Protein AF-A0A1D2AB67-F1 (afdb_monomer_lite)

Organism: Auxenochlorella protothecoides (NCBI:txid3075)

Secondary structure (DSSP, 8-state):
-PPPHHHHHHHHHHHHHH-TT-HHHHHHHHHHGGGGG------S-----HHHHHHHHHHHHHTTS-S-SSPPPHHHHHHHHHHHHHHHTT-TT-HHHHHHHHHHHHHHHHHHHHSTT-HHHHHHHHHHHHHHHHHHHHHHHH-TT-HHHHHHHHHHHHHHHHHHHTTTTSS-S-HHHHHHHHHHHHHHHHTTTTT-GGGHHHHHHHHHHHHHTT-

Foldseek 3Di:
DDDDLVVLLVVLLVVCVVPVLPLVSLVVNLVSQLVVPPDDDDPPDDDPDPVVVVVVVVVVVVCVPDPLPRAGDPVVLVVLVVSLLVSCVVPVQRCSSLVSVVVSLSSLVSQCVVPVVDPVSLVSNLVVLVVLLVSLVVSCVVVVLRLSSLVSNLVSLLVNLVSVVSVPPDDDDDPVVSVVSLVVSLVSLVVSCVNCVVCNVVSVVSSVVSNVSSD

Radius of gyration: 20.03 Å; chains: 1; bounding box: 40×59×46 Å

Sequence (215 aa):
MGMPVQRELEYTTRKIQHNFSNYSAWHYRSKLLPLLHSEPGVPAAADDSPSAAAERQAMISSSRAGATGALVLHQTLEIEYELVSQAFFTEPEDQSGWIYHRWLLGCSVAHWQAAPESEAERARLADVLGCQLALVSDLLDLEPGSVWARKTRAHLLGLMQRVGGAAGGSAGRGSGGEAADCVAAAAAWEDLEGLDPYRAGYYRHACSVSARASV

pLDDT: mean 80.36, std 20.59, range [33.84, 97.88]

Structure (mmCIF, N/CA/C/O backbone):
data_AF-A0A1D2AB67-F1
#
_entry.id   AF-A0A1D2AB67-F1
#
loop_
_atom_site.group_PDB
_atom_site.id
_atom_site.type_symbol
_atom_site.label_atom_id
_atom_site.label_alt_id
_atom_site.label_comp_id
_atom_site.label_asym_id
_atom_site.label_entity_id
_atom_site.label_seq_id
_atom_site.pdbx_PDB_ins_code
_atom_site.Cartn_x
_atom_site.Cartn_y
_atom_site.Cartn_z
_atom_site.occupancy
_atom_site.B_iso_or_equiv
_atom_site.auth_seq_id
_atom_site.auth_comp_id
_atom_site.auth_asym_id
_atom_site.auth_atom_id
_atom_site.pdbx_PDB_model_num
ATOM 1 N N . MET A 1 1 ? 5.428 31.056 11.561 1.00 44.19 1 MET A N 1
ATOM 2 C CA . MET A 1 1 ? 4.123 30.519 11.120 1.00 44.19 1 MET A CA 1
ATOM 3 C C . MET A 1 1 ? 4.401 29.272 10.297 1.00 44.19 1 MET A C 1
ATOM 5 O O . MET A 1 1 ? 5.013 29.404 9.246 1.00 44.19 1 MET A O 1
ATOM 9 N N . GLY A 1 2 ? 4.086 28.081 10.812 1.00 66.62 2 GLY A N 1
ATOM 10 C CA . GLY A 1 2 ? 4.227 26.833 10.049 1.00 66.62 2 GLY A CA 1
ATOM 11 C C . GLY A 1 2 ? 3.202 26.773 8.913 1.00 66.62 2 GLY A C 1
ATOM 12 O O . GLY A 1 2 ? 2.142 27.390 9.014 1.00 66.62 2 GLY A O 1
ATOM 13 N N . MET A 1 3 ? 3.525 26.082 7.820 1.00 74.69 3 MET A N 1
ATOM 14 C CA . MET A 1 3 ? 2.580 25.887 6.720 1.00 74.69 3 MET A CA 1
ATOM 15 C C . MET A 1 3 ? 1.425 24.971 7.179 1.00 74.69 3 MET A C 1
ATOM 17 O O . MET A 1 3 ? 1.688 23.991 7.876 1.00 74.69 3 MET A O 1
ATOM 21 N N . PRO A 1 4 ? 0.158 25.253 6.809 1.00 89.25 4 PRO A N 1
ATOM 22 C CA . PRO A 1 4 ? -0.957 24.353 7.102 1.00 89.25 4 PRO A CA 1
ATOM 23 C C . PRO A 1 4 ? -0.747 22.961 6.490 1.00 89.25 4 PRO A C 1
ATOM 25 O O . PRO A 1 4 ? -0.303 22.859 5.344 1.00 89.25 4 PRO A O 1
ATOM 28 N N . VAL A 1 5 ? -1.134 21.904 7.214 1.00 89.06 5 VAL A N 1
ATOM 29 C CA . VAL A 1 5 ? -0.955 20.495 6.799 1.00 89.06 5 VAL A CA 1
ATOM 30 C C . VAL A 1 5 ? -1.542 20.225 5.410 1.00 89.06 5 VAL A C 1
ATOM 32 O O . VAL A 1 5 ? -0.924 19.539 4.602 1.00 89.06 5 VAL A O 1
ATOM 35 N N . GLN A 1 6 ? -2.693 20.815 5.084 1.00 89.44 6 GLN A N 1
ATOM 36 C CA . GLN A 1 6 ? -3.344 20.671 3.780 1.00 89.44 6 GLN A CA 1
ATOM 37 C C . GLN A 1 6 ? -2.456 21.166 2.630 1.00 89.44 6 GLN A C 1
ATOM 39 O O . GLN A 1 6 ? -2.355 20.499 1.604 1.00 89.44 6 GLN A O 1
ATOM 44 N N . ARG A 1 7 ? -1.741 22.287 2.808 1.00 92.56 7 ARG A N 1
ATOM 45 C CA . ARG A 1 7 ? -0.826 22.798 1.773 1.00 92.56 7 ARG A CA 1
ATOM 46 C C . ARG A 1 7 ? 0.415 21.924 1.610 1.00 92.56 7 ARG A C 1
ATOM 48 O O . ARG A 1 7 ? 0.912 21.766 0.497 1.00 92.56 7 ARG A O 1
ATOM 55 N N . GLU A 1 8 ? 0.905 21.344 2.700 1.00 95.31 8 GLU A N 1
ATOM 56 C CA . GLU A 1 8 ? 2.006 20.375 2.661 1.00 95.31 8 GLU A CA 1
ATOM 57 C C . GLU A 1 8 ? 1.571 19.080 1.941 1.00 95.31 8 GLU A C 1
ATOM 59 O O . GLU A 1 8 ? 2.315 18.531 1.123 1.00 95.31 8 GLU A O 1
ATOM 64 N N . LEU A 1 9 ? 0.324 18.632 2.139 1.00 94.81 9 LEU A N 1
ATOM 65 C CA . LEU A 1 9 ? -0.263 17.521 1.380 1.00 94.81 9 LEU A CA 1
ATOM 66 C C . LEU A 1 9 ? -0.396 17.862 -0.113 1.00 94.81 9 LEU A C 1
ATOM 68 O O . LEU A 1 9 ? 0.048 17.081 -0.949 1.00 94.81 9 LEU A O 1
ATOM 72 N N . GLU A 1 10 ? -0.899 19.039 -0.481 1.00 95.88 10 GLU A N 1
ATOM 73 C CA . GLU A 1 10 ? -0.937 19.484 -1.887 1.00 95.88 10 GLU A CA 1
ATOM 74 C C . GLU A 1 10 ? 0.465 19.548 -2.517 1.00 95.88 10 GLU A C 1
ATOM 76 O O . GLU A 1 10 ? 0.668 19.204 -3.687 1.00 95.88 10 GLU A O 1
ATOM 81 N N . TYR A 1 11 ? 1.465 19.991 -1.751 1.00 96.25 11 TYR A N 1
ATOM 82 C CA . TYR A 1 11 ? 2.854 19.999 -2.195 1.00 96.25 11 TYR A CA 1
ATOM 83 C C . TYR A 1 11 ? 3.367 18.582 -2.476 1.00 96.25 11 TYR A C 1
ATOM 85 O O . TYR A 1 11 ? 3.928 18.349 -3.551 1.00 96.25 11 TYR A O 1
ATOM 93 N N . THR A 1 12 ? 3.146 17.634 -1.560 1.00 97.50 12 THR A N 1
ATOM 94 C CA . THR A 1 12 ? 3.552 16.234 -1.779 1.00 97.50 12 THR A CA 1
ATOM 95 C C . THR A 1 12 ? 2.820 15.607 -2.962 1.00 97.50 12 THR A C 1
ATOM 97 O O . THR A 1 12 ? 3.480 14.967 -3.776 1.00 97.50 12 THR A O 1
ATOM 100 N N . THR A 1 13 ? 1.520 15.871 -3.148 1.00 97.25 13 THR A N 1
ATOM 101 C CA . THR A 1 13 ? 0.757 15.412 -4.325 1.00 97.25 13 THR A CA 1
ATOM 102 C C . THR A 1 13 ? 1.411 15.874 -5.624 1.00 97.25 13 THR A C 1
ATOM 104 O O . THR A 1 13 ? 1.694 15.052 -6.491 1.00 97.25 13 THR A O 1
ATOM 107 N N . ARG A 1 14 ? 1.750 17.166 -5.745 1.00 97.62 14 ARG A N 1
ATOM 108 C CA . ARG A 1 14 ? 2.434 17.690 -6.943 1.00 97.62 14 ARG A CA 1
ATOM 109 C C . ARG A 1 14 ? 3.800 17.044 -7.167 1.00 97.62 14 ARG A C 1
ATOM 111 O O . ARG A 1 14 ? 4.185 16.804 -8.307 1.00 97.62 14 ARG A O 1
ATOM 118 N N . LYS A 1 15 ? 4.553 16.782 -6.095 1.00 97.75 15 LYS A N 1
ATOM 119 C CA . LYS A 1 15 ? 5.870 16.133 -6.184 1.00 97.75 15 LYS A CA 1
ATOM 120 C C . LYS A 1 15 ? 5.783 14.677 -6.628 1.00 97.75 15 LYS A C 1
ATOM 122 O O . LYS A 1 15 ? 6.657 14.256 -7.376 1.00 97.75 15 LYS A O 1
ATOM 127 N N . ILE A 1 16 ? 4.753 13.966 -6.183 1.00 97.69 16 ILE A N 1
ATOM 128 C CA . ILE A 1 16 ? 4.464 12.580 -6.556 1.00 97.69 16 ILE A CA 1
ATOM 129 C C . ILE A 1 16 ? 4.006 12.504 -8.014 1.00 97.69 16 ILE A C 1
ATOM 131 O O . ILE A 1 16 ? 4.590 11.767 -8.792 1.00 97.69 16 ILE A O 1
ATOM 135 N N . GLN A 1 17 ? 3.030 13.323 -8.415 1.00 96.12 17 GLN A N 1
ATOM 136 C CA . GLN A 1 17 ? 2.512 13.335 -9.791 1.00 96.12 17 GLN A CA 1
ATOM 137 C C . GLN A 1 17 ? 3.570 13.731 -10.828 1.00 96.12 17 GLN A C 1
ATOM 139 O O . GLN A 1 17 ? 3.479 13.347 -11.988 1.00 96.12 17 GLN A O 1
ATOM 144 N N . HIS A 1 18 ? 4.569 14.519 -10.427 1.00 96.00 18 HIS A N 1
ATOM 145 C CA . HIS A 1 18 ? 5.695 14.855 -11.292 1.00 96.00 18 HIS A CA 1
ATOM 146 C C . HIS A 1 18 ? 6.725 13.719 -11.409 1.00 96.00 18 HIS A C 1
ATOM 148 O O . HIS A 1 18 ? 7.433 13.651 -12.410 1.00 96.00 18 HIS A O 1
ATOM 154 N N . ASN A 1 19 ? 6.862 12.882 -10.377 1.00 95.81 19 ASN A N 1
ATOM 155 C CA . ASN A 1 19 ? 7.843 11.803 -10.311 1.00 95.81 19 ASN A CA 1
ATOM 156 C C . ASN A 1 19 ? 7.403 10.765 -9.263 1.00 95.81 19 ASN A C 1
ATOM 158 O O . ASN A 1 19 ? 7.562 11.000 -8.057 1.00 95.81 19 ASN A O 1
ATOM 162 N N . PHE A 1 20 ? 6.884 9.619 -9.712 1.00 96.62 20 PHE A N 1
ATOM 163 C CA . PHE A 1 20 ? 6.401 8.573 -8.810 1.00 96.62 20 PHE A CA 1
ATOM 164 C C . PHE A 1 20 ? 7.537 7.903 -8.020 1.00 96.62 20 PHE A C 1
ATOM 166 O O . PHE A 1 20 ? 7.314 7.530 -6.867 1.00 96.62 20 PHE A O 1
ATOM 173 N N . SER A 1 21 ? 8.774 7.904 -8.525 1.00 96.31 21 SER A N 1
ATOM 174 C CA . SER A 1 21 ? 9.978 7.500 -7.780 1.00 96.31 21 SER A CA 1
ATOM 175 C C . SER A 1 21 ? 10.393 8.445 -6.643 1.00 96.31 21 SER A C 1
ATOM 177 O O . SER A 1 21 ? 11.401 8.210 -5.968 1.00 96.31 21 SER A O 1
ATOM 179 N N . ASN A 1 22 ? 9.675 9.547 -6.394 1.00 97.00 22 ASN A N 1
ATOM 180 C CA . ASN A 1 22 ? 10.014 10.484 -5.322 1.00 97.00 22 ASN A CA 1
ATOM 181 C C . ASN A 1 22 ? 9.644 9.937 -3.931 1.00 97.00 22 ASN A C 1
ATOM 183 O O . ASN A 1 22 ? 8.706 10.407 -3.281 1.00 97.00 22 ASN A O 1
ATOM 187 N N . TYR A 1 23 ? 10.426 8.970 -3.444 1.00 96.62 23 TYR A N 1
ATOM 188 C CA . TYR A 1 23 ? 10.239 8.337 -2.136 1.00 96.62 23 TYR A CA 1
ATOM 189 C C . TYR A 1 23 ? 10.109 9.347 -0.989 1.00 96.62 23 TYR A C 1
ATOM 191 O O . TYR A 1 23 ? 9.274 9.182 -0.100 1.00 96.62 23 TYR A O 1
ATOM 199 N N . SER A 1 24 ? 10.892 10.428 -1.015 1.00 97.50 24 SER A N 1
ATOM 200 C CA . SER A 1 24 ? 10.836 11.471 0.012 1.00 97.50 24 SER A CA 1
ATOM 201 C C . SER A 1 24 ? 9.461 12.136 0.091 1.00 97.50 24 SER A C 1
ATOM 203 O O . SER A 1 24 ? 9.000 12.433 1.192 1.00 97.50 24 SER A O 1
ATOM 205 N N . ALA A 1 25 ? 8.786 12.347 -1.045 1.00 97.56 25 ALA A N 1
ATOM 206 C CA . ALA A 1 25 ? 7.440 12.914 -1.070 1.00 97.56 25 ALA A CA 1
ATOM 207 C C . ALA A 1 25 ? 6.401 11.939 -0.495 1.00 97.56 25 ALA A C 1
ATOM 209 O O . ALA A 1 25 ? 5.611 12.349 0.354 1.00 97.56 25 ALA A O 1
ATOM 210 N N . TRP A 1 26 ? 6.452 10.657 -0.874 1.00 97.88 26 TRP A N 1
ATOM 211 C CA . TRP A 1 26 ? 5.595 9.605 -0.306 1.00 97.88 26 TRP A CA 1
ATOM 212 C C . TRP A 1 26 ? 5.781 9.451 1.204 1.00 97.88 26 TRP A C 1
ATOM 214 O O . TRP A 1 26 ? 4.819 9.440 1.973 1.00 97.88 26 TRP A O 1
ATOM 224 N N . HIS A 1 27 ? 7.036 9.375 1.650 1.00 95.81 27 HIS A N 1
ATOM 225 C CA . HIS A 1 27 ? 7.357 9.248 3.064 1.00 95.81 27 HIS A CA 1
ATOM 226 C C . HIS A 1 27 ? 6.920 10.487 3.850 1.00 95.81 27 HIS A C 1
ATOM 228 O O . HIS A 1 27 ? 6.374 10.359 4.941 1.00 95.81 27 HIS A O 1
ATOM 234 N N . TYR A 1 28 ? 7.132 11.693 3.321 1.00 96.31 28 TYR A N 1
ATOM 235 C CA . TYR A 1 28 ? 6.678 12.902 4.001 1.00 96.31 28 TYR A CA 1
ATOM 236 C C . TYR A 1 28 ? 5.148 12.952 4.092 1.00 96.31 28 TYR A C 1
ATOM 238 O O . TYR A 1 28 ? 4.607 13.234 5.161 1.00 96.31 28 TYR A O 1
ATOM 246 N N . ARG A 1 29 ? 4.448 12.558 3.022 1.00 96.19 29 ARG A N 1
ATOM 247 C CA . ARG A 1 29 ? 2.986 12.446 2.997 1.00 96.19 29 ARG A CA 1
ATOM 248 C C . ARG A 1 29 ? 2.447 11.505 4.079 1.00 96.19 29 ARG A C 1
ATOM 250 O O . ARG A 1 29 ? 1.528 11.892 4.798 1.00 96.19 29 ARG A O 1
ATOM 257 N N . SER A 1 30 ? 3.069 10.339 4.289 1.00 95.25 30 SER A N 1
ATOM 258 C CA . SER A 1 30 ? 2.651 9.393 5.345 1.00 95.25 30 SER A CA 1
ATOM 259 C C . SER A 1 30 ? 2.805 9.947 6.767 1.00 95.25 30 SER A C 1
ATOM 261 O O . SER A 1 30 ? 2.115 9.508 7.685 1.00 95.25 30 SER A O 1
ATOM 263 N N . LYS A 1 31 ? 3.685 10.938 6.972 1.00 92.88 31 LYS A N 1
ATOM 264 C CA . LYS A 1 31 ? 3.819 11.651 8.255 1.00 92.88 31 LYS A CA 1
ATOM 265 C C . LYS A 1 31 ? 2.784 12.757 8.436 1.00 92.88 31 LYS A C 1
ATOM 267 O O . LYS A 1 31 ? 2.444 13.064 9.573 1.00 92.88 31 LYS A O 1
ATOM 272 N N . LEU A 1 32 ? 2.295 13.344 7.346 1.00 92.81 32 LEU A N 1
ATOM 273 C CA . LEU A 1 32 ? 1.309 14.427 7.373 1.00 92.81 32 LEU A CA 1
ATOM 274 C C . LEU A 1 32 ? -0.116 13.911 7.597 1.00 92.81 32 LEU A C 1
ATOM 276 O O . LEU A 1 32 ? -0.881 14.537 8.325 1.00 92.81 32 LEU A O 1
ATOM 280 N N . LEU A 1 33 ? -0.471 12.770 7.000 1.00 92.12 33 LEU A N 1
ATOM 281 C CA . LEU A 1 33 ? -1.840 12.240 7.036 1.00 92.12 33 LEU A CA 1
ATOM 282 C C . LEU A 1 33 ? -2.404 12.013 8.450 1.00 92.12 33 LEU A C 1
ATOM 284 O O . LEU A 1 33 ? -3.540 12.423 8.689 1.00 92.12 33 LEU A O 1
ATOM 288 N N . PRO A 1 34 ? -1.655 11.455 9.422 1.00 90.31 34 PRO A N 1
ATOM 289 C CA . PRO A 1 34 ? -2.168 11.314 10.785 1.00 90.31 34 PRO A CA 1
ATOM 290 C C . PRO A 1 34 ? -2.405 12.661 11.491 1.00 90.31 34 PRO A C 1
ATOM 292 O O . PRO A 1 34 ? -3.261 12.767 12.369 1.00 90.31 34 PRO A O 1
ATOM 295 N N . LEU A 1 35 ? -1.676 13.712 11.099 1.00 88.44 35 LEU A N 1
ATOM 296 C CA . LEU A 1 35 ? -1.807 15.053 11.678 1.00 88.44 35 LEU A CA 1
ATOM 297 C C . LEU A 1 35 ? -3.057 15.787 11.185 1.00 88.44 35 LEU A C 1
ATOM 299 O O . LEU A 1 35 ? -3.564 16.649 11.896 1.00 88.44 35 LEU A O 1
ATOM 303 N N . LEU A 1 36 ? -3.583 15.432 10.007 1.00 82.12 36 LEU A N 1
ATOM 304 C CA . LEU A 1 36 ? -4.752 16.083 9.403 1.00 82.12 36 LEU A CA 1
ATOM 305 C C . LEU A 1 36 ? -6.005 16.018 10.296 1.00 82.12 36 LEU A C 1
ATOM 307 O O . LEU A 1 36 ? -6.883 16.872 10.195 1.00 82.12 36 LEU A O 1
ATOM 311 N N . HIS A 1 37 ? -6.073 15.015 11.174 1.00 71.50 37 HIS A N 1
ATOM 312 C CA . HIS A 1 37 ? -7.227 14.733 12.030 1.00 71.50 37 HIS A CA 1
ATOM 313 C C . HIS A 1 37 ? -6.879 14.718 13.526 1.00 71.50 37 HIS A C 1
ATOM 315 O O . HIS A 1 37 ? -7.712 14.341 14.345 1.00 71.50 37 HIS A O 1
ATOM 321 N N . SER A 1 38 ? -5.666 15.147 13.891 1.00 63.06 38 SER A N 1
ATOM 322 C CA . SER A 1 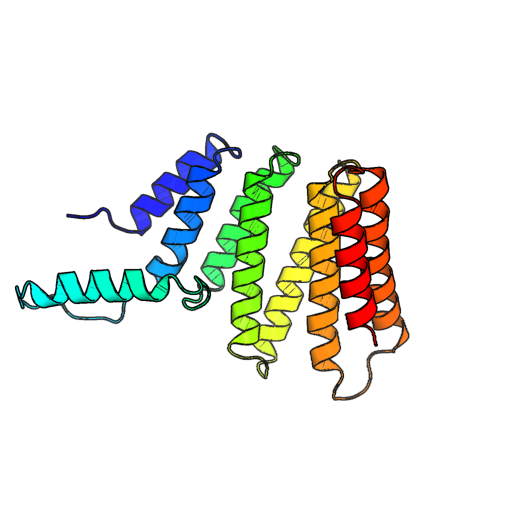38 ? -5.193 15.201 15.283 1.00 63.06 38 SER A CA 1
ATOM 323 C C . SER A 1 38 ? -5.590 16.492 16.021 1.00 63.06 38 SER A C 1
ATOM 325 O O . SER A 1 38 ? -5.000 16.807 17.048 1.00 63.06 38 SER A O 1
ATOM 327 N N . GLU A 1 39 ? -6.580 17.243 15.536 1.00 44.78 39 GLU A N 1
ATOM 328 C CA . GLU A 1 39 ? -7.032 18.492 16.164 1.00 44.78 39 GLU A CA 1
ATOM 329 C C . GLU A 1 39 ? -8.258 18.255 17.067 1.00 44.78 39 GLU A C 1
ATOM 331 O O . GLU A 1 39 ? -9.387 18.185 16.571 1.00 44.78 39 GLU A O 1
ATOM 336 N N . PRO A 1 40 ? -8.097 18.176 18.401 1.00 43.44 40 PRO A N 1
ATOM 337 C CA . PRO A 1 40 ? -9.171 18.514 19.316 1.00 43.44 40 PRO A CA 1
ATOM 338 C C . PRO A 1 40 ? -9.315 20.039 19.332 1.00 43.44 40 PRO A C 1
ATOM 340 O O . PRO A 1 40 ? -8.356 20.763 19.594 1.00 43.44 40 PRO A O 1
ATOM 343 N N . GLY A 1 41 ? -10.522 20.531 19.055 1.00 42.00 41 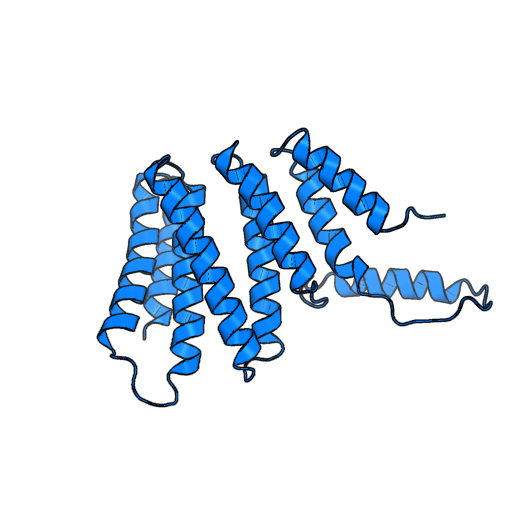GLY A N 1
ATOM 344 C CA . GLY A 1 41 ? -10.835 21.951 19.126 1.00 42.00 41 GLY A CA 1
ATOM 345 C C . GLY A 1 41 ? -10.342 22.593 20.426 1.00 42.00 41 GLY A C 1
ATOM 346 O O . GLY A 1 41 ? -10.810 22.265 21.513 1.00 42.00 41 GLY A O 1
ATOM 347 N N . VAL A 1 42 ? -9.436 23.559 20.296 1.00 38.34 42 VAL A N 1
ATOM 348 C CA . VAL A 1 42 ? -9.217 24.600 21.297 1.00 38.34 42 VAL A CA 1
ATOM 349 C C . VAL A 1 42 ? -9.499 25.921 20.588 1.00 38.34 42 VAL A C 1
ATOM 351 O O . VAL A 1 42 ? -8.827 26.227 19.598 1.00 38.34 42 VAL A O 1
ATOM 354 N N . PRO A 1 43 ? -10.514 26.697 21.012 1.00 39.34 43 PRO A N 1
ATOM 355 C CA . PRO A 1 43 ? -10.746 28.007 20.434 1.00 39.34 43 PRO A CA 1
ATOM 356 C C . PRO A 1 43 ? -9.496 28.859 20.646 1.00 39.34 43 PRO A C 1
ATOM 358 O O . PRO A 1 43 ? -8.897 28.849 21.720 1.00 39.34 43 PRO A O 1
ATOM 361 N N . ALA A 1 44 ? -9.108 29.578 19.597 1.00 37.72 44 ALA A N 1
ATOM 362 C CA . ALA A 1 44 ? -8.032 30.553 19.601 1.00 37.72 44 ALA A CA 1
ATOM 363 C C . ALA A 1 44 ? -8.287 31.634 20.668 1.00 37.72 44 ALA A C 1
ATOM 365 O O . ALA A 1 44 ? -8.869 32.678 20.389 1.00 37.72 44 ALA A O 1
ATOM 366 N N . ALA A 1 45 ? -7.873 31.373 21.903 1.00 39.47 45 ALA A N 1
ATOM 367 C CA . ALA A 1 45 ? -7.877 32.327 22.995 1.00 39.47 45 ALA A CA 1
ATOM 368 C C . ALA A 1 45 ? -6.647 32.069 23.873 1.00 39.47 45 ALA A C 1
ATOM 370 O O . ALA A 1 45 ? -6.624 31.157 24.689 1.00 39.47 45 ALA A O 1
ATOM 371 N N . ALA A 1 46 ? -5.619 32.872 23.595 1.00 45.66 46 ALA A N 1
ATOM 372 C CA . ALA A 1 46 ? -4.587 33.371 24.499 1.00 45.66 46 ALA A CA 1
ATOM 373 C C . ALA A 1 46 ? -4.200 32.499 25.711 1.00 45.66 46 ALA A C 1
ATOM 375 O O . ALA A 1 46 ? -4.802 32.619 26.772 1.00 45.66 46 ALA A O 1
ATOM 376 N N . ASP A 1 47 ? -3.086 31.774 25.596 1.00 38.44 47 ASP A N 1
ATOM 377 C CA . ASP A 1 47 ? -2.089 31.795 26.671 1.00 38.44 47 ASP A CA 1
ATOM 378 C C . ASP A 1 47 ? -0.683 31.591 26.079 1.00 38.44 47 ASP A C 1
ATOM 380 O O . ASP A 1 47 ? -0.367 30.547 25.505 1.00 38.44 47 ASP A O 1
ATOM 384 N N . ASP A 1 48 ? 0.138 32.639 26.141 1.00 46.00 48 ASP A N 1
ATOM 385 C CA . ASP A 1 48 ? 1.476 32.738 25.540 1.00 46.00 48 ASP A CA 1
ATOM 386 C C . ASP A 1 48 ? 2.535 32.148 26.487 1.00 46.00 48 ASP A C 1
ATOM 388 O O . ASP A 1 48 ? 3.487 32.811 26.900 1.00 46.00 48 ASP A O 1
ATOM 392 N N . SER A 1 49 ? 2.326 30.895 26.907 1.00 45.69 49 SER A N 1
ATOM 393 C CA . SER A 1 49 ? 3.214 30.229 27.860 1.00 45.69 49 SER A CA 1
ATOM 394 C C . SER A 1 49 ? 4.221 29.310 27.145 1.00 45.69 49 SER A C 1
ATOM 396 O O . SER A 1 49 ? 3.821 28.325 26.511 1.00 45.69 49 SER A O 1
ATOM 398 N N . PRO A 1 50 ? 5.543 29.557 27.262 1.00 51.81 50 PRO A N 1
ATOM 399 C CA . PRO A 1 50 ? 6.584 28.778 26.581 1.00 51.81 50 PRO A CA 1
ATOM 400 C C . PRO A 1 50 ? 6.682 27.308 27.040 1.00 51.81 50 PRO A C 1
ATOM 402 O O . PRO A 1 50 ? 7.344 26.508 26.375 1.00 51.81 50 PRO A O 1
ATOM 405 N N . SER A 1 51 ? 5.990 26.919 28.122 1.00 48.31 51 SER A N 1
ATOM 406 C CA . SER A 1 51 ? 5.911 25.527 28.608 1.00 48.31 51 SER A CA 1
ATOM 407 C C . SER A 1 51 ? 5.149 24.612 27.642 1.00 48.31 51 SER A C 1
ATOM 409 O O . SER A 1 51 ? 5.567 23.484 27.381 1.00 48.31 51 SER A O 1
ATOM 411 N N . ALA A 1 52 ? 4.083 25.121 27.013 1.00 46.69 52 ALA A N 1
ATOM 412 C CA . ALA A 1 52 ? 3.215 24.317 26.154 1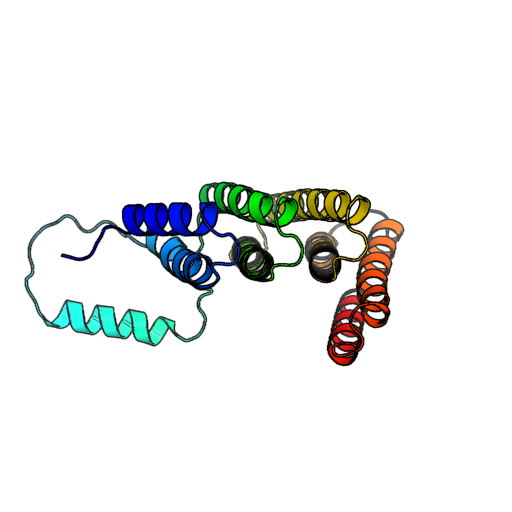.00 46.69 52 ALA A CA 1
ATOM 413 C C . ALA A 1 52 ? 3.906 23.880 24.849 1.00 46.69 52 ALA A C 1
ATOM 415 O O . ALA A 1 52 ? 3.638 22.798 24.329 1.00 46.69 52 ALA A O 1
ATOM 416 N N . ALA A 1 53 ? 4.824 24.690 24.312 1.00 44.75 53 ALA A N 1
ATOM 417 C CA . ALA A 1 53 ? 5.588 24.345 23.112 1.00 44.75 53 ALA A CA 1
ATOM 418 C C . ALA A 1 53 ? 6.628 23.241 23.383 1.00 44.75 53 ALA A C 1
ATOM 420 O O . ALA A 1 53 ? 6.798 22.339 22.560 1.00 44.75 53 ALA A O 1
ATOM 421 N N . ALA A 1 54 ? 7.279 23.275 24.549 1.00 45.25 54 ALA A N 1
ATOM 422 C CA . ALA A 1 54 ? 8.229 22.248 24.970 1.00 45.25 54 ALA A CA 1
ATOM 423 C C . ALA A 1 54 ? 7.525 20.917 25.289 1.00 45.25 54 ALA A C 1
ATOM 425 O O . ALA A 1 54 ? 7.997 19.857 24.880 1.00 45.25 54 ALA A O 1
ATOM 426 N N . GLU A 1 55 ? 6.355 20.969 25.931 1.00 44.00 55 GLU A N 1
ATOM 427 C CA . GLU A 1 55 ? 5.516 19.795 26.201 1.00 44.00 55 GLU A CA 1
ATOM 428 C C . GLU A 1 55 ? 4.955 19.173 24.912 1.00 44.00 55 GLU A C 1
ATOM 430 O O . GLU A 1 55 ? 4.998 17.951 24.752 1.00 44.00 55 GLU A O 1
ATOM 435 N N . ARG A 1 56 ? 4.535 19.990 23.931 1.00 50.97 56 ARG A N 1
ATOM 436 C CA . ARG A 1 56 ? 4.146 19.518 22.585 1.00 50.97 56 ARG A CA 1
ATOM 437 C C . ARG A 1 56 ? 5.311 18.836 21.863 1.00 50.97 56 ARG A C 1
ATOM 439 O O . ARG A 1 56 ? 5.137 17.759 21.295 1.00 50.97 56 ARG A O 1
ATOM 446 N N . GLN A 1 57 ? 6.514 19.412 21.929 1.00 48.16 57 GLN A N 1
ATOM 447 C CA . GLN A 1 57 ? 7.718 18.824 21.333 1.00 48.16 57 GLN A CA 1
ATOM 448 C C . GLN A 1 57 ? 8.134 17.514 22.031 1.00 48.16 57 GLN A C 1
ATOM 450 O O . GLN A 1 57 ? 8.623 16.589 21.373 1.00 48.16 57 GLN A O 1
ATOM 455 N N . ALA A 1 58 ? 7.897 17.399 23.342 1.00 42.91 58 ALA A N 1
ATOM 456 C CA . ALA A 1 58 ? 8.129 16.185 24.120 1.00 42.91 58 ALA A CA 1
ATOM 457 C C . ALA A 1 58 ? 7.086 15.088 23.829 1.00 42.91 58 ALA A C 1
ATOM 459 O O . ALA A 1 58 ? 7.470 13.930 23.665 1.00 42.91 58 ALA A O 1
ATOM 460 N N . MET A 1 59 ? 5.801 15.428 23.658 1.00 41.78 59 MET A N 1
ATOM 461 C CA . MET A 1 59 ? 4.754 14.484 23.227 1.00 41.78 59 MET A CA 1
ATOM 462 C C . MET A 1 59 ? 5.029 13.913 21.829 1.00 41.78 59 MET A C 1
ATOM 464 O O . MET A 1 59 ? 4.961 12.698 21.636 1.00 41.78 59 MET A O 1
ATOM 468 N N . ILE A 1 60 ? 5.437 14.759 20.876 1.00 48.62 60 ILE A N 1
ATOM 469 C CA . ILE A 1 60 ? 5.847 14.332 19.524 1.00 48.62 60 ILE A CA 1
ATOM 470 C C . ILE A 1 60 ? 7.076 13.408 19.586 1.00 48.62 60 ILE A C 1
ATOM 472 O O . ILE A 1 60 ? 7.177 12.437 18.835 1.00 48.62 60 ILE A O 1
ATOM 476 N N . SER A 1 61 ? 8.005 13.674 20.509 1.00 39.91 61 SER A N 1
ATOM 477 C CA . SER A 1 61 ? 9.218 12.864 20.693 1.00 39.91 61 SER A CA 1
ATOM 478 C C . SER A 1 61 ? 8.960 11.542 21.429 1.00 39.91 61 SER A C 1
ATOM 480 O O . SER A 1 61 ? 9.680 10.574 21.191 1.00 39.91 61 SER A O 1
ATOM 482 N N . SER A 1 62 ? 7.925 11.474 22.272 1.00 37.22 62 SER A N 1
ATOM 483 C CA . SER A 1 62 ? 7.505 10.257 22.985 1.00 37.22 62 SER A CA 1
ATOM 484 C C . SER A 1 62 ? 6.645 9.332 22.105 1.00 37.22 62 SER A C 1
ATOM 486 O O . SER A 1 62 ? 6.772 8.112 22.172 1.00 37.22 62 SER A O 1
ATOM 488 N N . SER A 1 63 ? 5.890 9.891 21.148 1.00 41.41 63 SER A N 1
ATOM 489 C CA . SER A 1 63 ? 5.173 9.145 20.090 1.00 41.41 63 SER A CA 1
ATOM 490 C C . SER A 1 63 ? 6.101 8.424 19.090 1.00 41.41 63 SER A C 1
ATOM 492 O O . SER A 1 63 ? 5.639 7.783 18.142 1.00 41.41 63 SER A O 1
ATOM 494 N N . ARG A 1 64 ? 7.423 8.521 19.270 1.00 38.72 64 ARG A N 1
ATOM 495 C CA . ARG A 1 64 ? 8.439 7.90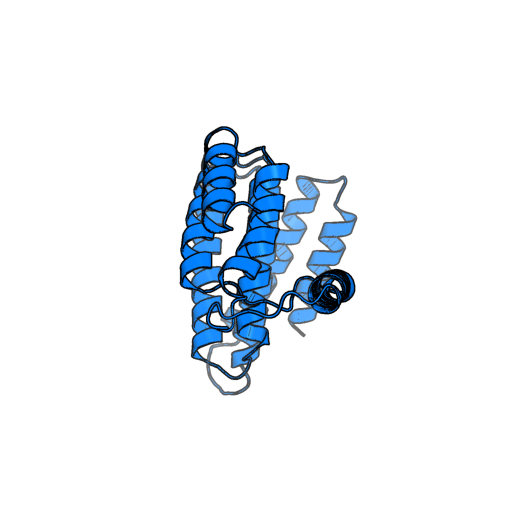0 18.409 1.00 38.72 64 ARG A CA 1
ATOM 496 C C . ARG A 1 64 ? 8.607 6.394 18.659 1.00 38.72 64 ARG A C 1
ATOM 498 O O . ARG A 1 64 ? 9.318 5.737 17.901 1.00 38.72 64 ARG A O 1
ATOM 505 N N . ALA A 1 65 ? 7.910 5.841 19.654 1.00 33.84 65 ALA A N 1
ATOM 506 C CA . ALA A 1 65 ? 7.688 4.408 19.813 1.00 33.84 65 ALA A CA 1
ATOM 507 C C . ALA A 1 65 ? 6.361 4.000 19.137 1.00 33.84 65 ALA A C 1
ATOM 509 O O . ALA A 1 65 ? 5.323 3.910 19.779 1.00 33.84 65 ALA A O 1
ATOM 510 N N . GLY A 1 66 ? 6.411 3.773 17.820 1.00 36.62 66 GLY A N 1
ATOM 511 C CA . GLY A 1 66 ? 5.300 3.230 17.028 1.00 36.62 66 GLY A CA 1
ATOM 512 C C . GLY A 1 66 ? 4.345 4.292 16.474 1.00 36.62 66 GLY A C 1
ATOM 513 O O . GLY A 1 66 ? 3.403 4.712 17.134 1.00 36.62 66 GLY A O 1
ATOM 514 N N . ALA A 1 67 ? 4.539 4.675 15.210 1.00 40.91 67 ALA A N 1
ATOM 515 C CA . ALA A 1 67 ? 3.637 5.539 14.437 1.00 40.91 67 ALA A CA 1
ATOM 516 C C . ALA A 1 67 ? 2.310 4.835 14.048 1.00 40.91 67 ALA A C 1
ATOM 518 O O . ALA A 1 67 ? 1.857 4.930 12.912 1.00 40.91 67 ALA A O 1
ATOM 519 N N . THR A 1 68 ? 1.718 4.098 14.984 1.00 42.62 68 THR A N 1
ATOM 520 C CA . THR A 1 68 ? 0.507 3.271 14.841 1.00 42.62 68 THR A CA 1
ATOM 521 C C . THR A 1 68 ? -0.613 3.725 15.785 1.00 42.62 68 THR A C 1
ATOM 523 O O . THR A 1 68 ? -1.514 2.953 16.080 1.00 42.62 68 THR A O 1
ATOM 526 N N . GLY A 1 69 ? -0.551 4.959 16.303 1.00 46.56 69 GLY A N 1
ATOM 527 C CA . GLY A 1 69 ? -1.537 5.482 17.261 1.00 46.56 69 GLY A CA 1
ATOM 528 C C . GLY A 1 69 ? -2.605 6.413 16.678 1.00 46.56 69 GLY A C 1
ATOM 529 O O . GLY A 1 69 ? -3.670 6.549 17.267 1.00 46.56 69 GLY A O 1
ATOM 530 N N . ALA A 1 70 ? -2.356 7.049 15.531 1.00 61.16 70 ALA A N 1
ATOM 531 C CA . ALA A 1 70 ? -3.307 7.973 14.916 1.00 61.16 70 ALA A CA 1
ATOM 532 C C . ALA A 1 70 ? -3.925 7.335 13.666 1.00 61.16 70 ALA A C 1
ATOM 534 O O . ALA A 1 70 ? -3.232 7.051 12.687 1.00 61.16 70 ALA A O 1
ATOM 535 N N . LEU A 1 71 ? -5.233 7.084 13.731 1.00 77.69 71 LEU A N 1
ATOM 536 C CA . LEU A 1 71 ? -6.014 6.520 12.636 1.00 77.69 71 LEU A CA 1
ATOM 537 C C . LEU A 1 71 ? -6.231 7.584 11.548 1.00 77.69 71 LEU A C 1
ATOM 539 O O . LEU A 1 71 ? -6.736 8.672 11.817 1.00 77.69 71 LEU A O 1
ATOM 543 N N . VAL A 1 72 ? -5.862 7.264 10.309 1.00 88.50 72 VAL A N 1
ATOM 544 C CA . VAL A 1 72 ? -6.191 8.074 9.123 1.00 88.50 72 VAL A CA 1
ATOM 545 C C . VAL A 1 72 ? -7.644 7.793 8.742 1.00 88.50 72 VAL A C 1
ATOM 547 O O . VAL A 1 72 ? -8.023 6.630 8.705 1.00 88.50 72 VAL A O 1
ATOM 550 N N . LEU A 1 73 ? -8.472 8.803 8.452 1.00 90.81 73 LEU A N 1
ATOM 551 C CA . LEU A 1 73 ? -9.883 8.570 8.102 1.00 90.81 73 LEU A CA 1
ATOM 552 C C . LEU A 1 73 ? -10.039 7.650 6.880 1.00 90.81 73 LEU A C 1
ATOM 554 O O . LEU A 1 73 ? -9.258 7.737 5.935 1.00 90.81 73 LEU A O 1
ATOM 558 N N . HIS A 1 74 ? -11.096 6.830 6.869 1.00 90.56 74 HIS A N 1
ATOM 559 C CA . HIS A 1 74 ? -11.395 5.902 5.766 1.00 90.56 74 HIS A CA 1
ATOM 560 C C . HIS A 1 74 ? -11.496 6.604 4.406 1.00 90.56 74 HIS A C 1
ATOM 562 O O . HIS A 1 74 ? -10.844 6.183 3.460 1.00 90.56 74 HIS A O 1
ATOM 568 N N . GLN A 1 75 ? -12.202 7.737 4.340 1.00 91.81 75 GLN A N 1
ATOM 569 C CA . GLN A 1 75 ? -12.315 8.546 3.115 1.00 91.81 75 GLN A CA 1
ATOM 570 C C . GLN A 1 75 ? -10.952 9.033 2.608 1.00 91.81 75 GLN A C 1
ATOM 572 O O . GLN A 1 75 ? -10.700 9.080 1.409 1.00 91.81 75 GLN A O 1
ATOM 577 N N . THR A 1 76 ? -10.049 9.386 3.525 1.00 94.00 76 THR A N 1
ATOM 578 C CA . THR A 1 76 ? -8.687 9.780 3.167 1.00 94.00 76 THR A CA 1
ATOM 579 C C . THR A 1 76 ? -7.913 8.578 2.630 1.00 94.00 76 THR A C 1
ATOM 581 O O . THR A 1 76 ? -7.247 8.706 1.612 1.00 94.00 76 THR A O 1
ATOM 584 N N . LEU A 1 77 ? -8.029 7.399 3.253 1.00 95.00 77 LEU A N 1
ATOM 585 C CA . LEU A 1 77 ? -7.380 6.178 2.761 1.00 95.00 77 LEU A CA 1
ATOM 586 C C . LEU A 1 77 ? -7.829 5.812 1.340 1.00 95.00 77 LEU A C 1
ATOM 588 O O . LEU A 1 77 ? -6.980 5.451 0.534 1.00 95.00 77 LEU A O 1
ATOM 592 N N . GLU A 1 78 ? -9.119 5.941 1.017 1.00 95.12 78 GLU A N 1
ATOM 593 C CA . GLU A 1 78 ? -9.652 5.695 -0.334 1.00 95.12 78 GLU A CA 1
ATOM 594 C C . GLU A 1 78 ? -8.952 6.567 -1.392 1.00 95.12 78 GLU A C 1
ATOM 596 O O . GLU A 1 78 ? -8.452 6.047 -2.391 1.00 95.12 78 GLU A O 1
ATOM 601 N N . ILE A 1 79 ? -8.820 7.871 -1.127 1.00 96.06 79 ILE A N 1
ATOM 602 C CA . ILE A 1 79 ? -8.114 8.815 -2.012 1.00 96.06 79 ILE A CA 1
ATOM 603 C C . ILE A 1 79 ? -6.632 8.436 -2.159 1.00 96.06 79 ILE A C 1
ATOM 605 O O . ILE A 1 79 ? -6.053 8.520 -3.243 1.00 96.06 79 ILE A O 1
ATOM 609 N N . GLU A 1 80 ? -5.993 8.011 -1.070 1.00 97.50 80 GLU A N 1
ATOM 610 C CA . GLU A 1 80 ? -4.582 7.622 -1.090 1.00 97.50 80 GLU A CA 1
ATOM 611 C C . GLU A 1 80 ? -4.340 6.300 -1.835 1.00 97.50 80 GLU A C 1
ATOM 613 O O . GLU A 1 80 ? -3.311 6.163 -2.503 1.00 97.50 80 GLU A O 1
ATOM 618 N N . TYR A 1 81 ? -5.282 5.350 -1.774 1.00 97.69 81 TYR A N 1
ATOM 619 C CA . TYR A 1 81 ? -5.232 4.133 -2.587 1.00 97.69 81 TYR A CA 1
ATOM 620 C C . TYR A 1 81 ? -5.349 4.451 -4.080 1.00 97.69 81 TYR A C 1
ATOM 622 O O . TYR A 1 81 ? -4.628 3.860 -4.884 1.00 97.69 81 TYR A O 1
ATOM 630 N N . GLU A 1 82 ? -6.197 5.404 -4.466 1.00 96.56 82 GLU A N 1
ATOM 631 C CA . GLU A 1 82 ? -6.280 5.857 -5.858 1.00 96.56 82 GLU A CA 1
ATOM 632 C C . GLU A 1 82 ? -4.962 6.503 -6.316 1.00 96.56 82 GLU A C 1
ATOM 634 O O . GLU A 1 82 ? -4.415 6.132 -7.357 1.00 96.56 82 GLU A O 1
ATOM 639 N N . LEU A 1 83 ? -4.397 7.407 -5.504 1.00 97.19 83 LEU A N 1
ATOM 640 C CA . LEU A 1 83 ? -3.127 8.074 -5.808 1.00 97.19 83 LEU A CA 1
ATOM 641 C C . LEU A 1 83 ? -1.980 7.073 -6.000 1.00 97.19 83 LEU A C 1
ATOM 643 O O . LEU A 1 83 ? -1.196 7.207 -6.939 1.00 97.19 83 LEU A O 1
ATOM 647 N N . VAL A 1 84 ? -1.857 6.076 -5.119 1.00 97.25 84 VAL A N 1
ATOM 648 C CA . VAL A 1 84 ? -0.778 5.083 -5.227 1.00 97.25 84 VAL A CA 1
ATOM 649 C C . VAL A 1 84 ? -0.997 4.114 -6.391 1.00 97.25 84 VAL A C 1
ATOM 651 O O . VAL A 1 84 ? -0.032 3.699 -7.027 1.00 97.25 84 VAL A O 1
ATOM 654 N N . SER A 1 85 ? -2.253 3.822 -6.740 1.00 95.38 85 SER A N 1
ATOM 655 C CA . SER A 1 85 ? -2.586 2.971 -7.888 1.00 95.38 85 SER A CA 1
ATOM 656 C C . SER A 1 85 ? -2.112 3.576 -9.210 1.00 95.38 85 SER A C 1
ATOM 658 O O . SER A 1 85 ? -1.579 2.861 -10.055 1.00 95.38 85 SER A O 1
ATOM 660 N N . GLN A 1 86 ? -2.217 4.900 -9.369 1.00 95.69 86 GLN A N 1
ATOM 661 C CA . GLN A 1 86 ? -1.684 5.609 -10.543 1.00 95.69 86 GLN A CA 1
ATOM 662 C C . GLN A 1 86 ? -0.174 5.382 -10.722 1.00 95.69 86 GLN A C 1
ATOM 664 O O . GLN A 1 86 ? 0.303 5.266 -11.853 1.00 95.69 86 GLN A O 1
ATOM 669 N N . ALA A 1 87 ? 0.571 5.269 -9.617 1.00 95.06 87 ALA A N 1
ATOM 670 C CA . ALA A 1 87 ? 2.003 4.995 -9.655 1.00 95.06 87 ALA A CA 1
ATOM 671 C C . ALA A 1 87 ? 2.294 3.576 -10.168 1.00 95.06 87 ALA A C 1
ATOM 673 O O . ALA A 1 87 ? 3.163 3.408 -11.018 1.00 95.06 87 ALA A O 1
ATOM 674 N N . PHE A 1 88 ? 1.537 2.567 -9.723 1.00 91.38 88 PHE A N 1
ATOM 675 C CA . PHE A 1 88 ? 1.749 1.165 -10.112 1.00 91.38 88 PHE A CA 1
ATOM 676 C C . PHE A 1 88 ? 1.582 0.915 -11.603 1.00 91.38 88 PHE A C 1
ATOM 678 O O . PHE A 1 88 ? 2.386 0.209 -12.197 1.00 91.38 88 PHE A O 1
ATOM 685 N N . PHE A 1 89 ? 0.554 1.507 -12.210 1.00 91.56 89 PHE A N 1
ATOM 686 C CA . PHE A 1 89 ? 0.287 1.333 -13.638 1.00 91.56 89 PHE A CA 1
ATOM 687 C C . PHE A 1 89 ? 1.212 2.164 -14.535 1.00 91.56 89 PHE A C 1
ATOM 689 O O . PHE A 1 89 ? 1.211 1.971 -15.748 1.00 91.56 89 PHE A O 1
ATOM 696 N N . THR A 1 90 ? 2.002 3.073 -13.955 1.00 92.06 90 THR A N 1
ATOM 697 C CA . THR A 1 90 ? 2.984 3.879 -14.694 1.00 92.06 90 THR A CA 1
ATOM 698 C C . THR A 1 90 ? 4.400 3.324 -14.528 1.00 92.06 90 THR A C 1
ATOM 700 O O . THR A 1 90 ? 5.126 3.186 -15.508 1.00 92.06 90 THR A O 1
ATOM 703 N N . GLU A 1 91 ? 4.797 2.994 -13.296 1.00 92.81 91 GLU A N 1
ATOM 704 C CA . GLU A 1 91 ? 6.144 2.544 -12.927 1.00 92.81 91 GLU A CA 1
ATOM 705 C C . GLU A 1 91 ? 6.063 1.351 -11.945 1.00 92.81 91 GLU A C 1
ATOM 707 O O . GLU A 1 91 ? 6.412 1.487 -10.769 1.00 92.81 91 GLU A O 1
ATOM 712 N N . PRO A 1 92 ? 5.614 0.158 -12.391 1.00 93.06 92 PRO A N 1
ATOM 713 C CA . PRO A 1 92 ? 5.368 -0.995 -11.510 1.00 93.06 92 PRO A CA 1
ATOM 714 C C . PRO A 1 92 ? 6.627 -1.521 -10.809 1.00 93.06 92 PRO A C 1
ATOM 716 O O . PRO A 1 92 ? 6.533 -2.165 -9.766 1.00 93.06 92 PRO A O 1
ATOM 719 N N . GLU A 1 93 ? 7.812 -1.225 -11.339 1.00 91.88 93 GLU A N 1
ATOM 720 C CA . GLU A 1 93 ? 9.087 -1.630 -10.744 1.00 91.88 93 GLU A CA 1
ATOM 721 C C . GLU A 1 93 ? 9.626 -0.628 -9.707 1.00 91.88 93 GLU A C 1
ATOM 723 O O . GLU A 1 93 ? 10.558 -0.955 -8.961 1.00 91.88 93 GLU A O 1
ATOM 728 N N . ASP A 1 94 ? 9.039 0.572 -9.601 1.00 94.75 94 ASP A N 1
ATOM 729 C CA . ASP A 1 94 ? 9.447 1.549 -8.594 1.00 94.75 94 ASP A CA 1
ATOM 730 C C . ASP A 1 94 ? 8.883 1.203 -7.213 1.00 94.75 94 ASP A C 1
ATOM 732 O O . ASP A 1 94 ? 7.678 1.155 -6.972 1.00 94.75 94 ASP A O 1
ATOM 736 N N . GLN A 1 95 ? 9.779 1.013 -6.249 1.00 94.94 95 GLN A N 1
ATOM 737 C CA . GLN A 1 95 ? 9.409 0.587 -4.901 1.00 94.94 95 GLN A CA 1
ATOM 738 C C . GLN A 1 95 ? 8.647 1.640 -4.080 1.00 94.94 95 GLN A C 1
ATOM 740 O O . GLN A 1 95 ? 8.044 1.288 -3.065 1.00 94.94 95 GLN A O 1
ATOM 745 N N . SER A 1 96 ? 8.698 2.923 -4.446 1.00 96.94 96 SER A N 1
ATOM 746 C CA . SER A 1 96 ? 8.208 4.021 -3.602 1.00 96.94 96 SER A CA 1
ATOM 747 C C . SER A 1 96 ? 6.703 3.930 -3.388 1.00 96.94 96 SER A C 1
ATOM 749 O O . SER A 1 96 ? 6.247 3.969 -2.241 1.00 96.94 96 SER A O 1
ATOM 751 N N . GLY A 1 97 ? 5.951 3.727 -4.474 1.00 97.00 97 GLY A N 1
ATOM 752 C CA . GLY A 1 97 ? 4.509 3.501 -4.411 1.00 97.00 97 GLY A CA 1
ATOM 753 C C . GLY A 1 97 ? 4.175 2.259 -3.584 1.00 97.00 97 GLY A C 1
ATOM 754 O O . GLY A 1 97 ? 3.329 2.310 -2.696 1.00 97.00 97 GLY A O 1
ATOM 755 N N . TRP A 1 98 ? 4.891 1.148 -3.787 1.00 97.31 98 TRP A N 1
ATOM 756 C CA . TRP A 1 98 ? 4.595 -0.114 -3.091 1.00 97.31 98 TRP A CA 1
ATOM 757 C C . TRP A 1 98 ? 4.852 -0.032 -1.587 1.00 97.31 98 TRP A C 1
ATOM 759 O O . TRP A 1 98 ? 4.084 -0.566 -0.785 1.00 97.31 98 TRP A O 1
ATOM 769 N N . ILE A 1 99 ? 5.913 0.668 -1.177 1.00 96.81 99 ILE A N 1
ATOM 770 C CA . ILE A 1 99 ? 6.203 0.915 0.240 1.00 96.81 99 ILE A CA 1
ATOM 771 C C . ILE A 1 99 ? 5.103 1.783 0.863 1.00 96.81 99 ILE A C 1
ATOM 773 O O . ILE A 1 99 ? 4.670 1.504 1.985 1.00 96.81 99 ILE A O 1
ATOM 777 N N . TYR A 1 100 ? 4.632 2.804 0.144 1.00 97.56 100 TYR A N 1
ATOM 778 C CA . TYR A 1 100 ? 3.538 3.657 0.602 1.00 97.56 100 TYR A CA 1
ATOM 779 C C . TYR A 1 100 ? 2.217 2.888 0.726 1.00 97.56 100 TYR A C 1
ATOM 781 O O . TYR A 1 100 ? 1.549 2.967 1.754 1.00 97.56 100 TYR A O 1
ATOM 789 N N . HIS A 1 101 ? 1.882 2.057 -0.259 1.00 97.75 101 HIS A N 1
ATOM 790 C CA . HIS A 1 101 ? 0.713 1.175 -0.219 1.00 97.75 101 HIS A CA 1
ATOM 791 C C . HIS A 1 101 ? 0.753 0.185 0.938 1.00 97.75 101 HIS A C 1
ATOM 793 O O . HIS A 1 101 ? -0.233 0.029 1.654 1.00 97.75 101 HIS A O 1
ATOM 799 N N . ARG A 1 102 ? 1.919 -0.408 1.217 1.00 97.00 102 ARG A N 1
ATOM 800 C CA . ARG A 1 102 ? 2.097 -1.265 2.395 1.00 97.00 102 ARG A CA 1
ATOM 801 C C . ARG A 1 102 ? 1.831 -0.514 3.700 1.00 97.00 102 ARG A C 1
ATOM 803 O O . ARG A 1 102 ? 1.314 -1.105 4.648 1.00 97.00 102 ARG A O 1
ATOM 810 N N . TRP A 1 103 ? 2.187 0.768 3.765 1.00 96.62 103 TRP A N 1
ATOM 811 C CA . TRP A 1 103 ? 1.849 1.623 4.901 1.00 96.62 103 TRP A CA 1
ATOM 812 C C . TRP A 1 103 ? 0.337 1.899 4.980 1.00 96.62 103 TRP A C 1
ATOM 814 O O . TRP A 1 103 ? -0.225 1.745 6.064 1.00 96.62 103 TRP A O 1
ATOM 824 N N . LEU A 1 104 ? -0.335 2.185 3.855 1.00 96.75 104 LEU A N 1
ATOM 825 C CA . LEU A 1 104 ? -1.798 2.343 3.797 1.00 96.75 104 LEU A CA 1
ATOM 826 C C . LEU A 1 104 ? -2.538 1.085 4.273 1.00 96.75 104 LEU A C 1
ATOM 828 O O . LEU A 1 104 ? -3.444 1.189 5.098 1.00 96.75 104 LEU A O 1
ATOM 832 N N . LEU A 1 105 ? -2.101 -0.105 3.844 1.00 96.25 105 LEU A N 1
ATOM 833 C CA . LEU A 1 105 ? -2.639 -1.379 4.337 1.00 96.25 105 LEU A CA 1
ATOM 834 C C . LEU A 1 105 ? -2.472 -1.507 5.854 1.00 96.25 105 LEU A C 1
ATOM 836 O O . LEU A 1 105 ? -3.378 -1.973 6.541 1.00 96.25 105 LEU A O 1
ATOM 840 N N . GLY A 1 106 ? -1.336 -1.057 6.394 1.00 95.19 106 GLY A N 1
ATOM 841 C CA . GLY A 1 106 ? -1.112 -0.976 7.837 1.00 95.19 106 GLY A CA 1
ATOM 842 C C . GLY A 1 106 ? -2.129 -0.076 8.543 1.00 95.19 106 GLY A C 1
ATOM 843 O O . GLY A 1 106 ? -2.647 -0.460 9.590 1.00 95.19 106 GLY A O 1
ATOM 844 N N . CYS A 1 107 ? -2.470 1.075 7.959 1.00 94.50 107 CYS A N 1
ATOM 845 C CA . CYS A 1 107 ? -3.525 1.953 8.471 1.00 94.50 107 CYS A CA 1
ATOM 846 C C . CYS A 1 107 ? -4.911 1.292 8.410 1.00 94.50 107 CYS A C 1
ATOM 848 O O . CYS A 1 107 ? -5.647 1.348 9.394 1.00 94.50 107 CYS A O 1
ATOM 850 N N . SER A 1 108 ? -5.258 0.624 7.305 1.00 94.81 108 SER A N 1
ATOM 851 C CA . SER A 1 108 ? -6.521 -0.121 7.177 1.00 94.81 108 SER A CA 1
ATOM 852 C C . SER A 1 108 ? -6.626 -1.255 8.205 1.00 94.81 108 SER A C 1
ATOM 854 O O . SER A 1 108 ? -7.666 -1.432 8.835 1.00 94.81 108 SER A O 1
ATOM 856 N N . VAL A 1 109 ? -5.537 -1.994 8.438 1.00 94.19 109 VAL A N 1
ATOM 857 C CA . VAL A 1 109 ? -5.482 -3.039 9.472 1.00 94.19 109 VAL A CA 1
ATOM 858 C C . VAL A 1 109 ? -5.586 -2.441 10.877 1.00 94.19 109 VAL A C 1
ATOM 860 O O . VAL A 1 109 ? -6.245 -3.032 11.729 1.00 94.19 109 VAL A O 1
ATOM 863 N N . ALA A 1 110 ? -4.985 -1.275 11.129 1.00 92.56 110 ALA A N 1
ATOM 864 C CA . ALA A 1 110 ? -5.071 -0.603 12.425 1.00 92.56 110 ALA A CA 1
ATOM 865 C C . ALA A 1 110 ? -6.516 -0.224 12.794 1.00 92.56 110 ALA A C 1
ATOM 867 O O . ALA A 1 110 ? -6.885 -0.353 13.959 1.00 92.56 110 ALA A O 1
ATOM 868 N N . HIS A 1 111 ? -7.353 0.164 11.822 1.00 91.75 111 HIS A N 1
ATOM 869 C CA . HIS A 1 111 ? -8.790 0.387 12.054 1.00 91.75 111 HIS A CA 1
ATOM 870 C C . HIS A 1 111 ? -9.502 -0.870 12.538 1.00 91.75 111 HIS A C 1
ATOM 872 O O . HIS A 1 111 ? -10.202 -0.835 13.549 1.00 91.75 111 HIS A O 1
ATOM 878 N N . TRP A 1 112 ? -9.276 -1.997 11.863 1.00 91.19 112 TRP A N 1
ATOM 879 C CA . TRP A 1 112 ? -9.844 -3.272 12.292 1.00 91.19 112 TRP A CA 1
ATOM 880 C C . TRP A 1 112 ? -9.321 -3.691 13.673 1.00 91.19 112 TRP A C 1
ATOM 882 O O . TRP A 1 112 ? -10.097 -4.111 14.523 1.00 91.19 112 TRP A O 1
ATOM 892 N N . GLN A 1 113 ? -8.026 -3.518 13.947 1.00 90.31 113 GLN A N 1
ATOM 893 C CA . GLN A 1 113 ? -7.434 -3.850 15.250 1.00 90.31 113 GLN A CA 1
ATOM 894 C C . GLN A 1 113 ? -7.917 -2.951 16.392 1.00 90.31 113 GLN A C 1
ATOM 896 O O . GLN A 1 113 ? -7.958 -3.403 17.535 1.00 90.31 113 GLN A O 1
ATOM 901 N N . ALA A 1 114 ? -8.285 -1.702 16.106 1.00 90.75 114 ALA A N 1
ATOM 902 C CA . ALA A 1 114 ? -8.870 -0.799 17.092 1.00 90.75 114 ALA A CA 1
ATOM 903 C C . ALA A 1 114 ? -10.305 -1.205 17.478 1.00 90.75 114 ALA A C 1
ATOM 905 O O . ALA A 1 114 ? -10.754 -0.883 18.578 1.00 90.75 114 ALA A O 1
ATOM 906 N N . ALA A 1 115 ? -11.013 -1.927 16.603 1.00 90.19 115 ALA A N 1
ATOM 907 C CA . ALA A 1 115 ? -12.371 -2.414 16.833 1.00 90.19 115 ALA A CA 1
ATOM 908 C C . ALA A 1 115 ? -12.568 -3.836 16.258 1.00 90.19 115 ALA A C 1
ATOM 910 O O . ALA A 1 115 ? -13.322 -4.011 15.298 1.00 90.19 115 ALA A O 1
ATOM 911 N N . PRO A 1 116 ? -11.926 -4.873 16.833 1.00 87.44 116 PRO A N 1
ATOM 912 C CA . PRO A 1 116 ? -11.894 -6.218 16.245 1.00 87.44 116 PRO A CA 1
ATOM 913 C C . PRO A 1 116 ? -13.267 -6.907 16.217 1.00 87.44 116 PRO A C 1
ATOM 915 O O . PRO A 1 116 ? -13.526 -7.727 15.340 1.00 87.44 116 PRO A O 1
ATOM 918 N N . GLU A 1 117 ? -14.150 -6.532 17.145 1.00 89.31 117 GLU A N 1
ATOM 919 C CA . GLU A 1 117 ? -15.545 -6.987 17.246 1.00 89.31 117 GLU A CA 1
ATOM 920 C C . GLU A 1 117 ? -16.469 -6.308 16.211 1.00 89.31 117 GLU A C 1
ATOM 922 O O . GLU A 1 117 ? -17.613 -6.716 16.019 1.00 89.31 117 GLU A O 1
ATOM 927 N N . SER A 1 118 ? -16.009 -5.238 15.550 1.00 93.31 118 SER A N 1
ATOM 928 C CA . SER A 1 118 ? -16.818 -4.493 14.586 1.00 93.31 118 SER A CA 1
ATOM 929 C C . SER A 1 118 ? -16.876 -5.223 13.249 1.00 93.31 118 SER A C 1
ATOM 931 O O . SER A 1 118 ? -15.939 -5.173 12.448 1.00 93.31 118 SER A O 1
ATOM 933 N N . GLU A 1 119 ? -18.026 -5.836 12.967 1.00 92.19 119 GLU A N 1
ATOM 934 C CA . GLU A 1 119 ? -18.321 -6.426 11.657 1.00 92.19 119 GLU A CA 1
ATOM 935 C C . GLU A 1 119 ? -18.129 -5.416 10.522 1.00 92.19 119 GLU A C 1
ATOM 937 O O . GLU A 1 119 ? -17.616 -5.759 9.463 1.00 92.19 119 GLU A O 1
ATOM 942 N N . ALA A 1 120 ? -18.505 -4.154 10.749 1.00 93.44 120 ALA A N 1
ATOM 943 C CA . ALA A 1 120 ? -18.389 -3.104 9.747 1.00 93.44 120 ALA A CA 1
ATOM 944 C C . ALA A 1 120 ? -16.923 -2.792 9.402 1.00 93.44 120 ALA A C 1
ATOM 946 O O . ALA A 1 120 ? -16.599 -2.635 8.226 1.00 93.44 120 ALA A O 1
ATOM 947 N N . GLU A 1 121 ? -16.029 -2.737 10.399 1.00 93.12 121 GLU A N 1
ATOM 948 C CA . GLU A 1 121 ? -14.592 -2.536 10.147 1.00 93.12 121 GLU A CA 1
ATOM 949 C C . GLU A 1 121 ? -13.961 -3.761 9.489 1.00 93.12 121 GLU A C 1
ATOM 951 O O . GLU A 1 121 ? -13.150 -3.626 8.571 1.00 93.12 121 GLU A O 1
ATOM 956 N N . ARG A 1 122 ? -14.380 -4.964 9.896 1.00 92.88 122 ARG A N 1
ATOM 957 C CA . ARG A 1 122 ? -13.933 -6.209 9.269 1.00 92.88 122 ARG A CA 1
ATOM 958 C C . ARG A 1 122 ? -14.353 -6.288 7.801 1.00 92.88 122 ARG A C 1
ATOM 960 O O . ARG A 1 122 ? -13.518 -6.580 6.948 1.00 92.88 122 ARG A O 1
ATOM 967 N N . ALA A 1 123 ? -15.620 -6.000 7.503 1.00 93.19 123 ALA A N 1
ATOM 968 C CA . ALA A 1 123 ? -16.159 -5.991 6.147 1.00 93.19 123 ALA A CA 1
ATOM 969 C C . ALA A 1 123 ? -15.476 -4.930 5.277 1.00 93.19 123 ALA A C 1
ATOM 971 O O . ALA A 1 123 ? -15.116 -5.221 4.140 1.00 93.19 123 ALA A O 1
ATOM 972 N N . ARG A 1 124 ? -15.221 -3.732 5.822 1.00 94.75 124 ARG A N 1
ATOM 973 C CA . ARG A 1 124 ? -14.486 -2.680 5.109 1.00 94.75 124 ARG A CA 1
ATOM 974 C C . ARG A 1 124 ? -13.055 -3.099 4.791 1.00 94.75 124 ARG A C 1
ATOM 976 O O . ARG A 1 124 ? -12.602 -2.903 3.669 1.00 94.75 124 ARG A O 1
ATOM 983 N N . LEU A 1 125 ? -12.342 -3.695 5.748 1.00 95.12 125 LEU A N 1
ATOM 984 C CA . LEU A 1 125 ? -10.999 -4.210 5.491 1.00 95.12 125 LEU A CA 1
ATOM 985 C C . LEU A 1 125 ? -11.029 -5.318 4.429 1.00 95.12 125 LEU A C 1
ATOM 987 O O . LEU A 1 125 ? -10.197 -5.302 3.528 1.00 95.12 125 LEU A O 1
ATOM 991 N N . ALA A 1 126 ? -11.984 -6.248 4.502 1.00 94.50 126 ALA A N 1
ATOM 992 C CA . ALA A 1 126 ? -12.138 -7.304 3.503 1.00 94.50 126 ALA A CA 1
ATOM 993 C C . ALA A 1 126 ? -12.397 -6.742 2.093 1.00 94.50 126 ALA A C 1
ATOM 995 O O . ALA A 1 126 ? -11.786 -7.215 1.137 1.00 94.50 126 ALA A O 1
ATOM 996 N N . ASP A 1 127 ? -13.242 -5.715 1.975 1.00 95.56 127 ASP A N 1
ATOM 997 C CA . ASP A 1 127 ? -13.527 -5.024 0.714 1.00 95.56 127 ASP A CA 1
ATOM 998 C C . ASP A 1 127 ? -12.279 -4.336 0.143 1.00 95.56 127 ASP A C 1
ATOM 1000 O O . ASP A 1 127 ? -11.910 -4.570 -1.008 1.00 95.56 127 ASP A O 1
ATOM 1004 N N . VAL A 1 128 ? -11.547 -3.585 0.976 1.00 96.06 128 VAL A N 1
ATOM 1005 C CA . VAL A 1 128 ? -10.270 -2.969 0.582 1.00 96.06 128 VAL A CA 1
ATOM 1006 C C . VAL A 1 128 ? -9.288 -4.035 0.096 1.00 96.06 128 VAL A C 1
ATOM 1008 O O . VAL A 1 128 ? -8.724 -3.897 -0.986 1.00 96.06 128 VAL A O 1
ATOM 1011 N N . LEU A 1 129 ? -9.093 -5.118 0.853 1.00 95.81 129 LEU A N 1
ATOM 1012 C CA . LEU A 1 129 ? -8.172 -6.191 0.468 1.00 95.81 129 LEU A CA 1
ATOM 1013 C C . LEU A 1 129 ? -8.583 -6.858 -0.851 1.00 95.81 129 LEU A C 1
ATOM 1015 O O . LEU A 1 129 ? -7.715 -7.105 -1.685 1.00 95.81 129 LEU A O 1
ATOM 1019 N N . GLY A 1 130 ? -9.880 -7.104 -1.058 1.00 95.06 130 GLY A N 1
ATOM 1020 C CA . GLY A 1 130 ? -10.414 -7.670 -2.297 1.00 95.06 130 GLY A CA 1
ATOM 1021 C C . GLY A 1 130 ? -10.192 -6.755 -3.503 1.00 95.06 130 GLY A C 1
ATOM 1022 O O . GLY A 1 130 ? -9.661 -7.202 -4.520 1.00 95.06 130 GLY A O 1
ATOM 1023 N N . CYS A 1 131 ? -10.509 -5.465 -3.370 1.00 96.06 131 CYS A N 1
ATOM 1024 C CA . CYS A 1 131 ? -10.274 -4.460 -4.409 1.00 96.06 131 CYS A CA 1
ATOM 1025 C C . CYS A 1 131 ? -8.785 -4.348 -4.772 1.00 96.06 131 CYS A C 1
ATOM 1027 O O . CYS A 1 131 ? -8.426 -4.344 -5.949 1.00 96.06 131 CYS A O 1
ATOM 1029 N N . GLN A 1 132 ? -7.902 -4.304 -3.770 1.00 96.88 132 GLN A N 1
ATOM 1030 C CA . GLN A 1 132 ? -6.458 -4.239 -4.003 1.00 96.88 132 GLN A CA 1
ATOM 1031 C C . GLN A 1 132 ? -5.911 -5.540 -4.608 1.00 96.88 132 GLN A C 1
ATOM 1033 O O . GLN A 1 132 ? -5.000 -5.495 -5.432 1.00 96.88 132 GLN A O 1
ATOM 1038 N N . LEU A 1 133 ? -6.462 -6.700 -4.236 1.00 95.25 133 LEU A N 1
ATOM 1039 C CA . LEU A 1 133 ? -6.068 -7.985 -4.809 1.00 95.25 133 LEU A CA 1
ATOM 1040 C C . LEU A 1 133 ? -6.452 -8.079 -6.288 1.00 95.25 133 LEU A C 1
ATOM 1042 O O . LEU A 1 133 ? -5.636 -8.545 -7.082 1.00 95.25 133 LEU A O 1
ATOM 1046 N N . ALA A 1 134 ? -7.653 -7.624 -6.653 1.00 95.25 134 ALA A N 1
ATOM 1047 C CA . ALA A 1 134 ? -8.092 -7.554 -8.045 1.00 95.25 134 ALA A CA 1
ATOM 1048 C C . ALA A 1 134 ? -7.163 -6.647 -8.865 1.00 95.25 134 ALA A C 1
ATOM 1050 O O . ALA A 1 134 ? -6.580 -7.102 -9.841 1.00 95.25 134 ALA A O 1
ATOM 1051 N N . LEU A 1 135 ? -6.903 -5.427 -8.381 1.00 95.56 135 LEU A N 1
ATOM 1052 C CA . LEU A 1 135 ? -6.010 -4.465 -9.035 1.00 95.56 135 LEU A CA 1
ATOM 1053 C C . LEU A 1 135 ? -4.609 -5.034 -9.290 1.00 95.56 135 LEU A C 1
ATOM 1055 O O . LEU A 1 135 ? -4.061 -4.910 -10.383 1.00 95.56 135 LEU A O 1
ATOM 1059 N N . VAL A 1 136 ? -4.013 -5.662 -8.274 1.00 95.56 136 VAL A N 1
ATOM 1060 C CA . VAL A 1 136 ? -2.674 -6.253 -8.393 1.00 95.56 136 VAL A CA 1
ATOM 1061 C C . VAL A 1 136 ? -2.686 -7.485 -9.300 1.00 95.56 136 VAL A C 1
ATOM 1063 O O . VAL A 1 136 ? -1.686 -7.757 -9.959 1.00 95.56 136 VAL A O 1
ATOM 1066 N N . SER A 1 137 ? -3.793 -8.229 -9.352 1.00 93.69 137 SER A N 1
ATOM 1067 C CA . SER A 1 137 ? -3.937 -9.362 -10.272 1.00 93.69 137 SER A CA 1
ATOM 1068 C C . SER A 1 137 ? -4.001 -8.884 -11.722 1.00 93.69 137 SER A C 1
ATOM 1070 O O . SER A 1 137 ? -3.234 -9.388 -12.535 1.00 93.69 137 SER A O 1
ATOM 1072 N N . ASP A 1 138 ? -4.785 -7.842 -12.009 1.00 95.00 138 ASP A N 1
ATOM 1073 C CA . ASP A 1 138 ? -4.847 -7.222 -13.340 1.00 95.00 138 ASP A CA 1
ATOM 1074 C C . ASP A 1 138 ? -3.469 -6.698 -13.781 1.00 95.00 138 ASP A C 1
ATOM 1076 O O . ASP A 1 138 ? -3.061 -6.867 -14.930 1.00 95.00 138 ASP A O 1
ATOM 1080 N N . LEU A 1 139 ? -2.704 -6.100 -12.858 1.00 94.75 139 LEU A N 1
ATOM 1081 C CA . LEU A 1 139 ? -1.332 -5.676 -13.143 1.00 94.75 139 LEU A CA 1
ATOM 1082 C C . LEU A 1 139 ? -0.413 -6.867 -13.454 1.00 94.75 139 LEU A C 1
ATOM 1084 O O . LEU A 1 139 ? 0.422 -6.768 -14.347 1.00 94.75 139 LEU A O 1
ATOM 1088 N N . LEU A 1 140 ? -0.547 -7.985 -12.736 1.00 93.69 140 LEU A N 1
ATOM 1089 C CA . LEU A 1 140 ? 0.266 -9.186 -12.958 1.00 93.69 140 LEU A CA 1
ATOM 1090 C C . LEU A 1 140 ? -0.062 -9.909 -14.266 1.00 93.69 140 LEU A C 1
ATOM 1092 O O . LEU A 1 140 ? 0.819 -10.576 -14.807 1.00 93.69 140 LEU A O 1
ATOM 1096 N N . ASP A 1 141 ? -1.286 -9.774 -14.774 1.00 94.12 141 ASP A N 1
ATOM 1097 C CA . ASP A 1 141 ? -1.652 -10.293 -16.094 1.00 94.12 141 ASP A CA 1
ATOM 1098 C C . ASP A 1 141 ? -0.888 -9.564 -17.213 1.00 94.12 141 ASP A C 1
ATOM 1100 O O . ASP A 1 141 ? -0.537 -10.172 -18.226 1.00 94.12 141 ASP A O 1
ATOM 1104 N N . LEU A 1 142 ? -0.584 -8.276 -17.013 1.00 93.31 142 LEU A N 1
ATOM 1105 C CA . LEU A 1 142 ? 0.205 -7.459 -17.939 1.00 93.31 142 LEU A CA 1
ATOM 1106 C C . LEU A 1 142 ? 1.715 -7.595 -17.694 1.00 93.31 142 LEU A C 1
ATOM 1108 O O . LEU A 1 142 ? 2.486 -7.757 -18.638 1.00 93.31 142 LEU A O 1
ATOM 1112 N N . GLU A 1 143 ? 2.130 -7.560 -16.428 1.00 92.88 143 GLU A N 1
ATOM 1113 C CA . GLU A 1 143 ? 3.526 -7.524 -15.982 1.00 92.88 143 GLU A CA 1
ATOM 1114 C C . GLU A 1 143 ? 3.830 -8.703 -15.036 1.00 92.88 143 GLU A C 1
ATOM 1116 O O . GLU A 1 143 ? 4.084 -8.524 -13.836 1.00 92.88 143 GLU A O 1
ATOM 1121 N N . PRO A 1 144 ? 3.850 -9.951 -15.544 1.00 91.44 144 PRO A N 1
ATOM 1122 C CA . PRO A 1 144 ? 3.997 -11.139 -14.705 1.00 91.44 144 PRO A CA 1
ATOM 1123 C C . PRO A 1 144 ? 5.358 -11.211 -14.005 1.00 91.44 144 PRO A C 1
ATOM 1125 O O . PRO A 1 144 ? 5.497 -11.935 -13.017 1.00 91.44 144 PRO A O 1
ATOM 1128 N N . GLY A 1 145 ? 6.367 -10.492 -14.504 1.00 90.81 145 GLY A N 1
ATOM 1129 C CA . GLY A 1 145 ? 7.705 -10.413 -13.919 1.00 90.81 145 GLY A CA 1
ATOM 1130 C C . GLY A 1 145 ? 7.814 -9.487 -12.707 1.00 90.81 145 GLY A C 1
ATOM 1131 O O . GLY A 1 145 ? 8.849 -9.511 -12.041 1.00 90.81 145 GLY A O 1
ATOM 1132 N N . SER A 1 146 ? 6.773 -8.706 -12.392 1.00 92.25 146 SER A N 1
ATOM 1133 C CA . SER A 1 146 ? 6.864 -7.702 -11.335 1.00 92.25 146 SER A CA 1
ATOM 1134 C C . SER A 1 146 ? 6.945 -8.334 -9.947 1.00 92.25 146 SER A C 1
ATOM 1136 O O . SER A 1 146 ? 5.970 -8.844 -9.377 1.00 92.25 146 SER A O 1
ATOM 1138 N N . VAL A 1 147 ? 8.143 -8.277 -9.364 1.00 93.12 147 VAL A N 1
ATOM 1139 C CA . VAL A 1 147 ? 8.430 -8.818 -8.030 1.00 93.12 147 VAL A CA 1
ATOM 1140 C C . VAL A 1 147 ? 7.602 -8.093 -6.966 1.00 93.12 147 VAL A C 1
ATOM 1142 O O . VAL A 1 147 ? 7.156 -8.714 -5.998 1.00 93.12 147 VAL A O 1
ATOM 1145 N N . TRP A 1 148 ? 7.382 -6.786 -7.123 1.00 94.44 148 TRP A N 1
ATOM 1146 C CA . TRP A 1 148 ? 6.602 -5.991 -6.176 1.00 94.44 148 TRP A CA 1
ATOM 1147 C C . TRP A 1 148 ? 5.118 -6.333 -6.213 1.00 94.44 148 TRP A C 1
ATOM 1149 O O . TRP A 1 148 ? 4.541 -6.579 -5.154 1.00 94.44 148 TRP A O 1
ATOM 1159 N N . ALA A 1 149 ? 4.523 -6.442 -7.401 1.00 94.75 149 ALA A N 1
ATOM 1160 C CA . ALA A 1 149 ? 3.128 -6.845 -7.534 1.00 94.75 149 ALA A CA 1
ATOM 1161 C C . ALA A 1 149 ? 2.894 -8.247 -6.938 1.00 94.75 149 ALA A C 1
ATOM 1163 O O . ALA A 1 149 ? 1.978 -8.439 -6.137 1.00 94.75 149 ALA A O 1
ATOM 1164 N N . ARG A 1 150 ? 3.788 -9.213 -7.200 1.00 93.38 150 ARG A N 1
ATOM 1165 C CA . ARG A 1 150 ? 3.705 -10.559 -6.599 1.00 93.38 150 ARG A CA 1
ATOM 1166 C C . ARG A 1 150 ? 3.840 -10.546 -5.073 1.00 93.38 150 ARG A C 1
ATOM 1168 O O . ARG A 1 150 ? 3.038 -11.181 -4.389 1.00 93.38 150 ARG A O 1
ATOM 1175 N N . LYS A 1 151 ? 4.797 -9.786 -4.518 1.00 93.50 151 LYS A N 1
ATOM 1176 C CA . LYS A 1 151 ? 4.939 -9.588 -3.057 1.00 93.50 151 LYS A CA 1
ATOM 1177 C C . LYS A 1 151 ? 3.669 -9.015 -2.442 1.00 93.50 151 LYS A C 1
ATOM 1179 O O . LYS A 1 151 ? 3.228 -9.478 -1.390 1.00 93.50 151 LYS A O 1
ATOM 1184 N N . THR A 1 152 ? 3.097 -8.003 -3.086 1.00 95.50 152 THR A N 1
ATOM 1185 C CA . THR A 1 152 ? 1.874 -7.350 -2.624 1.00 95.50 152 THR A CA 1
ATOM 1186 C C . THR A 1 152 ? 0.702 -8.324 -2.663 1.00 95.50 152 THR A C 1
ATOM 1188 O O . THR A 1 152 ? 0.020 -8.469 -1.652 1.00 95.50 152 THR A O 1
ATOM 1191 N N . ARG A 1 153 ? 0.526 -9.082 -3.752 1.00 94.88 153 ARG A N 1
ATOM 1192 C CA . ARG A 1 153 ? -0.493 -10.140 -3.858 1.00 94.88 153 ARG A CA 1
ATOM 1193 C C . ARG A 1 153 ? -0.372 -11.170 -2.735 1.00 94.88 153 ARG A C 1
ATOM 1195 O O . ARG A 1 153 ? -1.363 -11.461 -2.070 1.00 94.88 153 ARG A O 1
ATOM 1202 N N . ALA A 1 154 ? 0.832 -11.680 -2.482 1.00 93.12 154 ALA A N 1
ATOM 1203 C CA . ALA A 1 154 ? 1.068 -12.658 -1.423 1.00 93.12 154 ALA A CA 1
ATOM 1204 C C . ALA A 1 154 ? 0.748 -12.089 -0.024 1.00 93.12 154 ALA A C 1
ATOM 1206 O O . ALA A 1 154 ? 0.140 -12.764 0.810 1.00 93.12 154 ALA A O 1
ATOM 1207 N N . HIS A 1 155 ? 1.084 -10.817 0.227 1.00 93.31 155 HIS A N 1
ATOM 1208 C CA . HIS A 1 155 ? 0.689 -10.119 1.453 1.00 93.31 155 HIS A CA 1
ATOM 1209 C C . HIS A 1 155 ? -0.829 -9.937 1.582 1.00 93.31 155 HIS A C 1
ATOM 1211 O O . HIS A 1 155 ? -1.365 -10.169 2.666 1.00 93.31 155 HIS A O 1
ATOM 1217 N N . LEU A 1 156 ? -1.515 -9.537 0.509 1.00 94.38 156 LEU A N 1
ATOM 1218 C CA . LEU A 1 156 ? -2.966 -9.336 0.498 1.00 94.38 156 LEU A CA 1
ATOM 1219 C C . LEU A 1 156 ? -3.710 -10.642 0.790 1.00 94.38 156 LEU A C 1
ATOM 1221 O O . LEU A 1 156 ? -4.555 -10.661 1.682 1.00 94.38 156 LEU A O 1
ATOM 1225 N N . LEU A 1 157 ? -3.334 -11.743 0.130 1.00 92.25 157 LEU A N 1
ATOM 1226 C CA . LEU A 1 157 ? -3.915 -13.069 0.376 1.00 92.25 157 LEU A CA 1
ATOM 1227 C C . LEU A 1 157 ? -3.747 -13.500 1.842 1.00 92.25 157 LEU A C 1
ATOM 1229 O O . LEU A 1 157 ? -4.707 -13.931 2.480 1.00 92.25 157 LEU A O 1
ATOM 1233 N N . GLY A 1 158 ? -2.553 -13.307 2.414 1.00 90.56 158 GLY A N 1
ATOM 1234 C CA . GLY A 1 158 ? -2.306 -13.611 3.827 1.00 90.56 158 GLY A CA 1
ATOM 1235 C C . GLY A 1 158 ? -3.121 -12.740 4.793 1.00 90.56 158 GLY A C 1
ATOM 1236 O O . GLY A 1 158 ? -3.537 -13.209 5.852 1.00 90.56 158 GLY A O 1
ATOM 1237 N N . LEU A 1 159 ? -3.386 -11.473 4.454 1.00 91.12 159 LEU A N 1
ATOM 1238 C CA . LEU A 1 159 ? -4.275 -10.620 5.248 1.00 91.12 159 LEU A CA 1
ATOM 1239 C C . LEU A 1 159 ? -5.740 -11.053 5.121 1.00 91.12 159 LEU A C 1
ATOM 1241 O O . LEU A 1 159 ? -6.430 -11.110 6.137 1.00 91.12 159 LEU A O 1
ATOM 1245 N N . MET A 1 160 ? -6.201 -11.410 3.920 1.00 90.25 160 MET A N 1
ATOM 1246 C CA . MET A 1 160 ? -7.572 -11.880 3.692 1.00 90.25 160 MET A CA 1
ATOM 1247 C C . MET A 1 160 ? -7.885 -13.140 4.500 1.00 90.25 160 MET A C 1
ATOM 1249 O O . MET A 1 160 ? -8.936 -13.202 5.131 1.00 90.25 160 MET A O 1
ATOM 1253 N N . GLN A 1 161 ? -6.951 -14.090 4.578 1.00 86.75 161 GLN A N 1
ATOM 1254 C CA . GLN A 1 161 ? -7.099 -15.279 5.428 1.00 86.75 161 GLN A CA 1
ATOM 1255 C C . GLN A 1 161 ? -7.270 -14.921 6.901 1.00 86.75 161 GLN A C 1
ATOM 1257 O O . GLN A 1 161 ? -8.129 -15.472 7.580 1.00 86.75 161 GLN A O 1
ATOM 1262 N N . ARG A 1 162 ? -6.478 -13.969 7.409 1.00 86.38 162 ARG A N 1
ATOM 1263 C CA . ARG A 1 162 ? -6.561 -13.539 8.814 1.00 86.38 162 ARG A CA 1
ATOM 1264 C C . ARG A 1 162 ? -7.884 -12.850 9.126 1.00 86.38 162 ARG A C 1
ATOM 1266 O O . ARG A 1 162 ? -8.419 -13.026 10.217 1.00 86.38 162 ARG A O 1
ATOM 1273 N N . VAL A 1 163 ? -8.396 -12.066 8.180 1.00 87.69 163 VAL A N 1
ATOM 1274 C CA . VAL A 1 163 ? -9.691 -11.386 8.298 1.00 87.69 163 VAL A CA 1
ATOM 1275 C C . VAL A 1 163 ? -10.845 -12.391 8.205 1.00 87.69 163 VAL A C 1
ATOM 1277 O O . VAL A 1 163 ? -11.794 -12.290 8.980 1.00 87.69 163 VAL A O 1
ATOM 1280 N N . GLY A 1 164 ? -10.742 -13.387 7.319 1.00 81.56 164 GLY A N 1
ATOM 1281 C CA . GLY A 1 164 ? -11.715 -14.473 7.168 1.00 81.56 164 GLY A CA 1
ATOM 1282 C C . GLY A 1 164 ? -11.760 -15.413 8.375 1.00 81.56 164 GLY A C 1
ATOM 1283 O O . GLY A 1 164 ? -12.826 -15.621 8.947 1.00 81.56 164 GLY A O 1
ATOM 1284 N N . GLY A 1 165 ? -10.603 -15.892 8.840 1.00 71.31 165 GLY A N 1
ATOM 1285 C CA . GLY A 1 165 ? -10.501 -16.797 9.989 1.00 71.31 165 GLY A CA 1
ATOM 1286 C C . GLY A 1 165 ? -10.997 -16.184 11.303 1.00 71.31 165 GLY A C 1
ATOM 1287 O O . GLY A 1 165 ? -11.549 -16.889 12.144 1.00 71.31 165 GLY A O 1
ATOM 1288 N N . ALA A 1 166 ? -10.905 -14.858 11.468 1.00 58.31 166 ALA A N 1
ATOM 1289 C CA . ALA A 1 166 ? -11.479 -14.158 12.622 1.00 58.31 166 ALA A CA 1
ATOM 1290 C C . ALA A 1 166 ? -13.023 -14.201 12.666 1.00 58.31 166 ALA A C 1
ATOM 1292 O O . ALA A 1 166 ? -13.608 -14.038 13.736 1.00 58.31 166 ALA A O 1
ATOM 1293 N N . ALA A 1 167 ? -13.697 -14.438 11.534 1.00 54.62 167 ALA A N 1
ATOM 1294 C CA . ALA A 1 167 ? -15.151 -14.612 11.464 1.00 54.62 167 ALA A CA 1
ATOM 1295 C C . ALA A 1 167 ? -15.604 -16.060 11.758 1.00 54.62 167 ALA A C 1
ATOM 1297 O O . ALA A 1 167 ? -16.781 -16.300 12.034 1.00 54.62 167 ALA A O 1
ATOM 1298 N N . GLY A 1 168 ? -14.678 -17.028 11.734 1.00 46.81 168 GLY A N 1
ATOM 1299 C CA . GLY A 1 168 ? -14.938 -18.473 11.794 1.00 46.81 168 GLY A CA 1
ATOM 1300 C C . GLY A 1 168 ? -15.353 -19.044 13.157 1.00 46.81 168 GLY A C 1
ATOM 1301 O O . GLY A 1 168 ? -15.575 -20.247 13.270 1.00 46.81 168 GLY A O 1
ATOM 1302 N N . GLY A 1 169 ? -15.528 -18.213 14.191 1.00 46.81 169 GLY A N 1
ATOM 1303 C CA . GLY A 1 169 ? -16.070 -18.639 15.492 1.00 46.81 169 GLY A CA 1
ATOM 1304 C C . GLY A 1 169 ? -17.559 -19.022 15.473 1.00 46.81 169 GLY A C 1
ATOM 1305 O O . GLY A 1 169 ? -18.069 -19.548 16.460 1.00 46.81 169 GLY A O 1
ATOM 1306 N N . SER A 1 170 ? -18.271 -18.789 14.365 1.00 39.84 170 SER A N 1
ATOM 1307 C CA . SER A 1 170 ? -19.687 -19.136 14.216 1.00 39.84 170 SER A CA 1
ATOM 1308 C C . SER A 1 170 ? -20.004 -19.610 12.793 1.00 39.84 170 SER A C 1
ATOM 1310 O O . SER A 1 170 ? -20.330 -18.815 11.920 1.00 39.84 170 SER A O 1
ATOM 1312 N N . ALA A 1 171 ? -19.943 -20.931 12.612 1.00 42.66 171 ALA A N 1
ATOM 1313 C CA . ALA A 1 171 ? -20.718 -21.756 11.679 1.00 42.66 171 ALA A CA 1
ATOM 1314 C C . ALA A 1 171 ? -20.911 -21.272 10.217 1.00 42.66 171 ALA A C 1
ATOM 1316 O O . ALA A 1 171 ? -21.755 -20.431 9.922 1.00 42.66 171 ALA A O 1
ATOM 1317 N N . GLY A 1 172 ? -20.294 -21.997 9.269 1.00 41.34 172 GLY A N 1
ATOM 1318 C CA . GLY A 1 172 ? -20.996 -22.360 8.026 1.00 41.34 172 GLY A CA 1
ATOM 1319 C C . GLY A 1 172 ? -20.498 -21.810 6.684 1.00 41.34 172 GLY A C 1
ATOM 1320 O O . GLY A 1 172 ? -21.259 -21.871 5.721 1.00 41.34 172 GLY A O 1
ATOM 1321 N N . ARG A 1 173 ? -19.253 -21.335 6.550 1.00 42.47 173 ARG A N 1
ATOM 1322 C CA . ARG A 1 173 ? -18.592 -21.234 5.230 1.00 42.47 173 ARG A CA 1
ATOM 1323 C C . ARG A 1 173 ? -17.631 -22.412 5.066 1.00 42.47 173 ARG A C 1
ATOM 1325 O O . ARG A 1 173 ? -16.891 -22.739 5.982 1.00 42.47 173 ARG A O 1
ATOM 1332 N N . GLY A 1 174 ? -17.749 -23.133 3.950 1.00 45.47 174 GLY A N 1
ATOM 1333 C CA . GLY A 1 174 ? -17.118 -24.440 3.757 1.00 45.47 174 GLY A CA 1
ATOM 1334 C C . GLY A 1 174 ? -15.600 -24.404 3.935 1.00 45.47 174 GLY A C 1
ATOM 1335 O O . GLY A 1 174 ? -14.924 -23.611 3.285 1.00 45.47 174 GLY A O 1
ATOM 1336 N N . SER A 1 175 ? -15.074 -25.328 4.744 1.00 48.62 175 SER A N 1
ATOM 1337 C CA . SER A 1 175 ? -13.640 -25.499 5.034 1.00 48.62 175 SER A CA 1
ATOM 1338 C C . SER A 1 175 ? -12.746 -25.626 3.790 1.00 48.62 175 SER A C 1
ATOM 1340 O O . SER A 1 175 ? -11.534 -25.466 3.877 1.00 48.62 175 SER A O 1
ATOM 1342 N N . GLY A 1 176 ? -13.329 -25.917 2.621 1.00 50.06 176 GLY A N 1
ATOM 1343 C CA . GLY A 1 176 ? -12.620 -25.976 1.344 1.00 50.06 176 GLY A CA 1
ATOM 1344 C C . GLY A 1 176 ? -12.187 -24.614 0.788 1.00 50.06 176 GLY A C 1
ATOM 1345 O O . GLY A 1 176 ? -11.183 -24.566 0.088 1.00 50.06 176 GLY A O 1
ATOM 1346 N N . GLY A 1 177 ? -12.898 -23.522 1.098 1.00 53.88 177 GLY A N 1
ATOM 1347 C CA . GLY A 1 177 ? -12.545 -22.175 0.621 1.00 53.88 177 GLY A CA 1
ATOM 1348 C C . GLY A 1 177 ? -11.354 -21.585 1.377 1.00 53.88 177 GLY A C 1
ATOM 1349 O O . GLY A 1 177 ? -10.377 -21.171 0.766 1.00 53.88 177 GLY A O 1
ATOM 1350 N N . GLU A 1 178 ? -11.386 -21.655 2.710 1.00 54.00 178 GLU A N 1
ATOM 1351 C CA . GLU A 1 178 ? -10.309 -21.139 3.569 1.00 54.00 178 GLU A CA 1
ATOM 1352 C C . GLU A 1 178 ? -8.991 -21.896 3.356 1.00 54.00 178 GLU A C 1
ATOM 1354 O O . GLU A 1 178 ? -7.928 -21.286 3.258 1.00 54.00 178 GLU A O 1
ATOM 1359 N N . ALA A 1 179 ? -9.047 -23.224 3.206 1.00 57.28 179 ALA A N 1
ATOM 1360 C CA . ALA A 1 179 ? -7.867 -24.025 2.893 1.00 57.28 179 ALA A CA 1
ATOM 1361 C C . ALA A 1 179 ? -7.284 -23.696 1.505 1.00 57.28 179 ALA A C 1
ATOM 1363 O O . ALA A 1 179 ? -6.062 -23.652 1.352 1.00 57.28 179 ALA A O 1
ATOM 1364 N N . ALA A 1 180 ? -8.133 -23.438 0.503 1.00 61.97 180 ALA A N 1
ATOM 1365 C CA . ALA A 1 180 ? -7.690 -23.043 -0.833 1.00 61.97 180 ALA A CA 1
ATOM 1366 C C . ALA A 1 180 ? -7.010 -21.665 -0.824 1.00 61.97 180 ALA A C 1
ATOM 1368 O O . ALA A 1 180 ? -5.951 -21.503 -1.434 1.00 61.97 180 ALA A O 1
ATOM 1369 N N . ASP A 1 181 ? -7.556 -20.708 -0.072 1.00 63.97 181 ASP A N 1
ATOM 1370 C CA . ASP A 1 181 ? -6.957 -19.383 0.084 1.00 63.97 181 ASP A CA 1
ATOM 1371 C C . ASP A 1 181 ? -5.594 -19.474 0.785 1.00 63.97 181 ASP A C 1
ATOM 1373 O O . ASP A 1 181 ? -4.635 -18.844 0.331 1.00 63.97 181 ASP A O 1
ATOM 1377 N N . CYS A 1 182 ? -5.472 -20.292 1.844 1.00 64.25 182 CYS A N 1
ATOM 1378 C CA . CYS A 1 182 ? -4.213 -20.593 2.549 1.00 64.25 182 CYS A CA 1
ATOM 1379 C C . CYS A 1 182 ? -3.123 -21.117 1.611 1.00 64.25 182 CYS A C 1
ATOM 1381 O O . CYS A 1 182 ? -2.013 -20.573 1.575 1.00 64.25 182 CYS A O 1
ATOM 1383 N N . VAL A 1 183 ? -3.460 -22.130 0.812 1.00 72.31 183 VAL A N 1
ATOM 1384 C CA . VAL A 1 183 ? -2.557 -22.686 -0.203 1.00 72.31 183 VAL A CA 1
ATOM 1385 C C . VAL A 1 183 ? -2.166 -21.615 -1.223 1.00 72.31 183 VAL A C 1
ATOM 1387 O O . VAL A 1 183 ? -0.992 -21.522 -1.577 1.00 72.31 183 VAL A O 1
ATOM 1390 N N . ALA A 1 184 ? -3.099 -20.752 -1.634 1.00 79.19 184 ALA A N 1
ATOM 1391 C CA . ALA A 1 184 ? -2.819 -19.677 -2.582 1.00 79.19 184 ALA A CA 1
ATOM 1392 C C . ALA A 1 184 ? -1.821 -18.634 -2.041 1.00 79.19 184 ALA A C 1
ATOM 1394 O O . ALA A 1 184 ? -0.947 -18.198 -2.791 1.00 79.19 184 ALA A O 1
ATOM 1395 N N . ALA A 1 185 ? -1.890 -18.244 -0.759 1.00 78.50 185 ALA A N 1
ATOM 1396 C CA . ALA A 1 185 ? -0.894 -17.316 -0.200 1.00 78.50 185 ALA A CA 1
ATOM 1397 C C . ALA A 1 185 ? 0.488 -17.952 -0.052 1.00 78.50 185 ALA A C 1
ATOM 1399 O O . ALA A 1 185 ? 1.484 -17.292 -0.343 1.00 78.50 185 ALA A O 1
ATOM 1400 N N . ALA A 1 186 ? 0.563 -19.204 0.410 1.00 82.56 186 ALA A N 1
ATOM 1401 C CA . ALA A 1 186 ? 1.835 -19.911 0.539 1.00 82.56 186 ALA A CA 1
ATOM 1402 C C . ALA A 1 186 ? 2.511 -20.079 -0.832 1.00 82.56 186 ALA A C 1
ATOM 1404 O O . ALA A 1 186 ? 3.665 -19.683 -0.994 1.00 82.56 186 ALA A O 1
ATOM 1405 N N . ALA A 1 187 ? 1.755 -20.536 -1.837 1.00 85.44 187 ALA A N 1
ATOM 1406 C CA . ALA A 1 187 ? 2.233 -20.669 -3.213 1.00 85.44 187 ALA A CA 1
ATOM 1407 C C . ALA A 1 187 ? 2.726 -19.331 -3.791 1.00 85.44 187 ALA A C 1
ATOM 1409 O O . ALA A 1 187 ? 3.786 -19.271 -4.409 1.00 85.44 187 ALA A O 1
ATOM 1410 N N . ALA A 1 188 ? 2.021 -18.226 -3.512 1.00 86.69 188 ALA A N 1
ATOM 1411 C CA . ALA A 1 188 ? 2.429 -16.903 -3.984 1.00 86.69 188 ALA A CA 1
ATOM 1412 C C . ALA A 1 188 ? 3.799 -16.449 -3.434 1.00 86.69 188 ALA A C 1
ATOM 1414 O O . ALA A 1 188 ? 4.487 -15.660 -4.086 1.00 86.69 188 ALA A O 1
ATOM 1415 N N . TRP A 1 189 ? 4.214 -16.931 -2.253 1.00 88.88 189 TRP A N 1
ATOM 1416 C CA . TRP A 1 189 ? 5.552 -16.666 -1.709 1.00 88.88 189 TRP A CA 1
ATOM 1417 C C . TRP A 1 189 ? 6.636 -17.548 -2.329 1.00 88.88 189 TRP A C 1
ATOM 1419 O O . TRP A 1 189 ? 7.753 -17.071 -2.516 1.00 88.88 189 TRP A O 1
ATOM 1429 N N . GLU A 1 190 ? 6.329 -18.803 -2.652 1.00 86.50 190 GLU A N 1
ATOM 1430 C CA . GLU A 1 190 ? 7.278 -19.729 -3.289 1.00 86.50 190 GLU A CA 1
ATOM 1431 C C . GLU A 1 190 ? 7.644 -19.263 -4.704 1.00 86.50 190 GLU A C 1
ATOM 1433 O O . GLU A 1 190 ? 8.822 -19.223 -5.067 1.00 86.50 190 GLU A O 1
ATOM 1438 N N . ASP A 1 191 ? 6.655 -18.781 -5.460 1.00 86.31 191 ASP A N 1
ATOM 1439 C CA . ASP A 1 191 ? 6.837 -18.251 -6.816 1.00 86.31 191 ASP A CA 1
ATOM 1440 C C . ASP A 1 191 ? 7.806 -17.052 -6.888 1.00 86.31 191 ASP A C 1
ATOM 1442 O O . ASP A 1 191 ? 8.344 -16.739 -7.954 1.00 86.31 191 ASP A O 1
ATOM 1446 N N . LEU A 1 192 ? 8.039 -16.356 -5.769 1.00 90.25 192 LEU A N 1
ATOM 1447 C CA . LEU A 1 192 ? 8.963 -15.220 -5.692 1.00 90.25 192 LEU A CA 1
ATOM 1448 C C . LEU A 1 192 ? 10.435 -15.638 -5.607 1.00 90.25 192 LEU A C 1
ATOM 1450 O O . LEU A 1 192 ? 11.303 -14.847 -5.983 1.00 90.25 192 LEU A O 1
ATOM 1454 N N . GLU A 1 193 ? 10.741 -16.855 -5.150 1.00 87.94 193 GLU A N 1
ATOM 1455 C CA . GLU A 1 193 ? 12.129 -17.326 -5.024 1.00 87.94 193 GLU A CA 1
ATOM 1456 C C . GLU A 1 193 ? 12.829 -17.429 -6.378 1.00 87.94 193 GLU A C 1
ATOM 1458 O O . GLU A 1 193 ? 14.009 -17.094 -6.488 1.00 87.94 193 GLU A O 1
ATOM 1463 N N . GLY A 1 194 ? 12.091 -17.836 -7.414 1.00 85.69 194 GLY A N 1
ATOM 1464 C CA . GLY A 1 194 ? 12.613 -17.912 -8.777 1.00 85.69 194 GLY A CA 1
ATOM 1465 C C . GLY A 1 194 ? 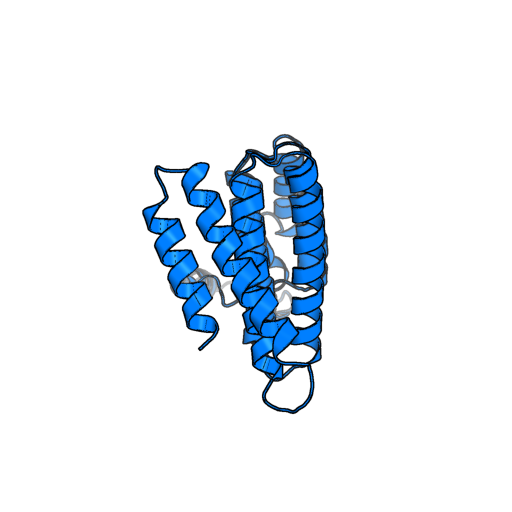12.900 -16.542 -9.398 1.00 85.69 194 GLY A C 1
ATOM 1466 O O . GLY A 1 194 ? 13.792 -16.432 -10.235 1.00 85.69 194 GLY A O 1
ATOM 1467 N N . LEU A 1 195 ? 12.174 -15.498 -8.983 1.00 87.88 195 LEU A N 1
ATOM 1468 C CA . LEU A 1 195 ? 12.289 -14.149 -9.550 1.00 87.88 195 LEU A CA 1
ATOM 1469 C C . LEU A 1 195 ? 13.271 -13.244 -8.801 1.00 87.88 195 LEU A C 1
ATOM 1471 O O . LEU A 1 195 ? 13.923 -12.409 -9.421 1.00 87.88 195 LEU A O 1
ATOM 1475 N N . ASP A 1 196 ? 13.401 -13.402 -7.482 1.00 89.69 196 ASP A N 1
ATOM 1476 C CA . ASP A 1 196 ? 14.344 -12.634 -6.659 1.00 89.69 196 ASP A CA 1
ATOM 1477 C C . ASP A 1 196 ? 15.148 -13.562 -5.722 1.00 89.69 196 ASP A C 1
ATOM 1479 O O . ASP A 1 196 ? 14.931 -13.589 -4.502 1.00 89.69 196 ASP A O 1
ATOM 1483 N N . PRO A 1 197 ? 16.117 -14.325 -6.270 1.00 89.88 197 PRO A N 1
ATOM 1484 C CA . PRO A 1 197 ? 16.875 -15.317 -5.504 1.00 89.88 197 PRO A CA 1
ATOM 1485 C C . PRO A 1 197 ? 17.651 -14.716 -4.325 1.00 89.88 197 PRO A C 1
ATOM 1487 O O . PRO A 1 197 ? 17.829 -15.364 -3.292 1.00 89.88 197 PRO A O 1
ATOM 1490 N N . TYR A 1 198 ? 18.078 -13.454 -4.437 1.00 91.81 198 TYR A N 1
ATOM 1491 C CA . TYR A 1 198 ? 18.824 -12.755 -3.386 1.00 91.81 198 TYR A CA 1
ATOM 1492 C C . TYR A 1 198 ? 18.011 -12.572 -2.100 1.00 91.81 198 TYR A C 1
ATOM 1494 O O . TYR A 1 198 ? 18.589 -12.439 -1.019 1.00 91.81 198 TYR A O 1
ATOM 1502 N N . ARG A 1 199 ? 16.675 -12.596 -2.193 1.00 92.12 199 ARG A N 1
ATOM 1503 C CA . ARG A 1 199 ? 15.760 -12.502 -1.047 1.00 92.12 199 ARG A CA 1
ATOM 1504 C C . ARG A 1 199 ? 15.035 -13.812 -0.736 1.00 92.12 199 ARG A C 1
ATOM 1506 O O . ARG A 1 199 ? 14.137 -13.806 0.103 1.00 92.12 199 ARG A O 1
ATOM 1513 N N . ALA A 1 200 ? 15.455 -14.946 -1.300 1.00 90.00 200 ALA A N 1
ATOM 1514 C CA . ALA A 1 200 ? 14.803 -16.242 -1.082 1.00 90.00 200 ALA A CA 1
ATOM 1515 C C . ALA A 1 200 ? 14.644 -16.615 0.406 1.00 90.00 200 ALA A C 1
ATOM 1517 O O . ALA A 1 200 ? 13.628 -17.167 0.818 1.00 90.00 200 ALA A O 1
ATOM 1518 N N . GLY A 1 201 ? 15.615 -16.267 1.262 1.00 90.75 201 GLY A N 1
ATOM 1519 C CA . GLY A 1 201 ? 15.494 -16.475 2.713 1.00 90.75 201 GLY A CA 1
ATOM 1520 C C . GLY A 1 201 ? 14.311 -15.727 3.344 1.00 90.75 201 GLY A C 1
ATOM 1521 O O . GLY A 1 201 ? 13.633 -16.266 4.217 1.00 90.75 201 GLY A O 1
ATOM 1522 N N . TYR A 1 202 ? 14.029 -14.512 2.870 1.00 90.94 202 TYR A N 1
ATOM 1523 C CA . TYR A 1 202 ? 12.877 -13.727 3.308 1.00 90.94 202 TYR A CA 1
ATOM 1524 C C . TYR A 1 202 ? 11.556 -14.357 2.841 1.00 90.94 202 TYR A C 1
ATOM 1526 O O . TYR A 1 202 ? 10.629 -14.457 3.644 1.00 90.94 202 TYR A O 1
ATOM 1534 N N . TYR A 1 203 ? 11.478 -14.839 1.594 1.00 91.56 203 TYR A N 1
ATOM 1535 C CA . TYR A 1 203 ? 10.263 -15.479 1.066 1.00 91.56 203 TYR A CA 1
ATOM 1536 C C . TYR A 1 203 ? 9.944 -16.793 1.758 1.00 91.56 203 TYR A C 1
ATOM 1538 O O . TYR A 1 203 ? 8.814 -16.970 2.199 1.00 91.56 203 TYR A O 1
ATOM 1546 N N . ARG A 1 204 ? 10.941 -17.655 1.990 1.00 89.62 204 ARG A N 1
ATOM 1547 C CA . ARG A 1 204 ? 10.751 -18.886 2.775 1.00 89.62 204 ARG A CA 1
ATOM 1548 C C . ARG A 1 204 ? 10.227 -18.599 4.172 1.00 89.62 204 ARG A C 1
ATOM 1550 O O . ARG A 1 204 ? 9.314 -19.270 4.649 1.00 89.62 204 ARG A O 1
ATOM 1557 N N . HIS A 1 205 ? 10.772 -17.572 4.827 1.00 90.31 205 HIS A N 1
ATOM 1558 C CA . HIS A 1 205 ? 10.266 -17.148 6.126 1.00 90.31 205 HIS A CA 1
ATOM 1559 C C . HIS A 1 205 ? 8.804 -16.679 6.029 1.00 90.31 205 HIS A C 1
ATOM 1561 O O . HIS A 1 205 ? 7.974 -17.141 6.812 1.00 90.31 205 HIS A O 1
ATOM 1567 N N . ALA A 1 206 ? 8.462 -15.828 5.058 1.00 86.81 206 ALA A N 1
ATOM 1568 C CA . ALA A 1 206 ? 7.095 -15.343 4.845 1.00 86.81 206 ALA A CA 1
ATOM 1569 C C . ALA A 1 206 ? 6.097 -16.467 4.492 1.00 86.81 206 ALA A C 1
ATOM 1571 O O . ALA A 1 206 ? 5.000 -16.505 5.057 1.00 86.81 206 ALA A O 1
ATOM 1572 N N . CYS A 1 207 ? 6.499 -17.422 3.649 1.00 86.81 207 CYS A N 1
ATOM 1573 C CA . CYS A 1 207 ? 5.742 -18.631 3.333 1.00 86.81 207 CYS A CA 1
ATOM 1574 C C . CYS A 1 207 ? 5.469 -19.442 4.608 1.00 86.81 207 CYS A C 1
ATOM 1576 O O . CYS A 1 207 ? 4.317 -19.728 4.928 1.00 86.81 207 CYS A O 1
ATOM 1578 N N . SER A 1 208 ? 6.503 -19.691 5.425 1.00 85.94 208 SER A N 1
ATOM 1579 C CA . SER A 1 208 ? 6.360 -20.429 6.689 1.00 85.94 208 SER A CA 1
ATOM 1580 C C . SER A 1 208 ? 5.417 -19.753 7.689 1.00 85.94 208 SER A C 1
ATOM 1582 O O . SER A 1 208 ? 4.772 -20.426 8.490 1.00 85.94 208 SER A O 1
ATOM 1584 N N . VAL A 1 209 ? 5.371 -18.417 7.705 1.00 84.06 209 VAL A N 1
ATOM 1585 C CA . VAL A 1 209 ? 4.465 -17.652 8.574 1.00 84.06 209 VAL A CA 1
ATOM 1586 C C . VAL A 1 209 ? 3.034 -17.760 8.057 1.00 84.06 209 VAL A C 1
ATOM 1588 O O . VAL A 1 209 ? 2.126 -17.959 8.858 1.00 84.06 209 VAL A O 1
ATOM 1591 N N . SER A 1 210 ? 2.844 -17.687 6.738 1.00 78.69 210 SER A N 1
ATOM 1592 C CA . SER A 1 210 ? 1.527 -17.801 6.102 1.00 78.69 210 SER A CA 1
ATOM 1593 C C . SER A 1 210 ? 0.937 -19.202 6.290 1.00 78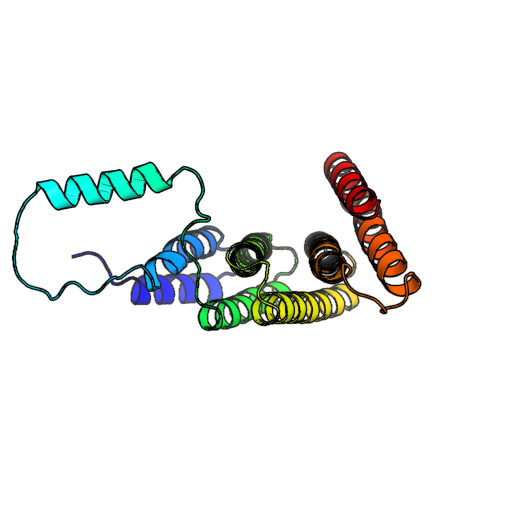.69 210 SER A C 1
ATOM 1595 O O . SER A 1 210 ? -0.197 -19.323 6.731 1.00 78.69 210 SER A O 1
ATOM 1597 N N . ALA A 1 211 ? 1.735 -20.257 6.090 1.00 75.19 211 ALA A N 1
ATOM 1598 C CA . ALA A 1 211 ? 1.311 -21.644 6.297 1.00 75.19 211 ALA A CA 1
ATOM 1599 C C . ALA A 1 211 ? 0.976 -21.968 7.766 1.00 75.19 211 ALA A C 1
ATOM 1601 O O . ALA A 1 211 ? 0.086 -22.765 8.046 1.00 75.19 211 ALA A O 1
ATOM 1602 N N . ARG A 1 212 ? 1.679 -21.347 8.725 1.00 68.44 212 ARG A N 1
ATOM 1603 C CA . ARG A 1 212 ? 1.398 -21.520 10.162 1.00 68.44 212 ARG A CA 1
ATOM 1604 C C . ARG A 1 212 ? 0.153 -20.778 10.631 1.00 68.44 212 ARG A C 1
ATOM 1606 O O . ARG A 1 212 ? -0.401 -21.164 11.647 1.00 68.44 212 ARG A O 1
ATOM 1613 N N . ALA A 1 213 ? -0.282 -19.738 9.925 1.00 59.12 213 ALA A N 1
ATOM 1614 C CA . ALA A 1 213 ? -1.536 -19.054 10.235 1.00 59.12 213 ALA A CA 1
ATOM 1615 C C . ALA A 1 213 ? -2.781 -19.894 9.870 1.00 59.12 213 ALA A C 1
ATOM 1617 O O . ALA A 1 213 ? -3.894 -19.476 10.173 1.00 59.12 213 ALA A O 1
ATOM 1618 N N . SER A 1 214 ? -2.591 -21.053 9.225 1.00 49.09 214 SER A N 1
ATOM 1619 C CA . SER A 1 214 ? -3.633 -21.989 8.786 1.00 49.09 214 SER A CA 1
ATOM 1620 C C . SER A 1 214 ? -3.894 -23.161 9.750 1.00 49.09 214 SER A C 1
ATOM 1622 O O . SER A 1 214 ? -4.800 -23.949 9.480 1.00 49.09 214 SER A O 1
ATOM 1624 N N . VAL A 1 215 ? -3.087 -23.318 10.813 1.00 36.22 215 VAL A N 1
ATOM 1625 C CA . VAL A 1 215 ? -3.161 -24.414 11.810 1.00 36.22 215 VAL A CA 1
ATOM 1626 C C . VAL A 1 215 ? -3.606 -23.866 13.157 1.00 36.22 215 VAL A C 1
ATOM 1628 O O . VAL A 1 215 ? -4.461 -24.519 13.791 1.00 36.22 215 VAL A O 1
#

InterPro domains:
  IPR002088 Protein prenyltransferase, alpha subunit [PF01239] (6-33)
  IPR002088 Protein prenyltransferase, alpha subunit [PF01239] (79-106)
  IPR002088 Protein prenyltransferase, alpha subunit [PS51147] (4-38)